Protein AF-X6N853-F1 (afdb_monomer)

Structure (mmCIF, N/CA/C/O backbone):
data_AF-X6N853-F1
#
_entry.id   AF-X6N853-F1
#
loop_
_atom_site.group_PDB
_atom_site.id
_atom_site.type_symbol
_atom_site.label_atom_id
_atom_site.label_alt_id
_atom_site.label_comp_id
_atom_site.label_asym_id
_atom_site.label_entity_id
_atom_site.label_seq_id
_atom_site.pdbx_PDB_ins_code
_atom_site.Cartn_x
_atom_site.Cartn_y
_atom_site.Cartn_z
_atom_site.occupancy
_atom_site.B_iso_or_equiv
_atom_site.auth_seq_id
_atom_site.auth_comp_id
_atom_site.auth_asym_id
_atom_site.auth_atom_id
_atom_site.pdbx_PDB_model_num
ATOM 1 N N . MET A 1 1 ? 20.829 23.794 -9.144 1.00 31.58 1 MET A N 1
ATOM 2 C CA . MET A 1 1 ? 20.937 22.420 -8.616 1.00 31.58 1 MET A CA 1
ATOM 3 C C . MET A 1 1 ? 20.144 22.370 -7.324 1.00 31.58 1 MET A C 1
ATOM 5 O O . MET A 1 1 ? 20.659 22.769 -6.291 1.00 31.58 1 MET A O 1
ATOM 9 N N . MET A 1 2 ? 18.868 22.001 -7.410 1.00 30.09 2 MET A N 1
ATOM 10 C CA . MET A 1 2 ? 18.053 21.655 -6.246 1.00 30.09 2 MET A CA 1
ATOM 11 C C . MET A 1 2 ? 18.147 20.139 -6.120 1.00 30.09 2 MET A C 1
ATOM 13 O O . MET A 1 2 ? 17.760 19.427 -7.039 1.00 30.09 2 MET A O 1
ATOM 17 N N . GLN A 1 3 ? 18.778 19.664 -5.051 1.00 29.89 3 GLN A N 1
ATOM 18 C CA . GLN A 1 3 ? 18.744 18.254 -4.688 1.00 29.89 3 GLN A CA 1
ATOM 19 C C . GLN A 1 3 ? 17.344 17.962 -4.148 1.00 29.89 3 GLN A C 1
ATOM 21 O O . GLN A 1 3 ? 16.898 18.638 -3.221 1.00 29.89 3 GLN A O 1
ATOM 26 N N . ALA A 1 4 ? 16.671 16.957 -4.701 1.00 36.53 4 ALA A N 1
ATOM 27 C CA . ALA A 1 4 ? 15.549 16.308 -4.038 1.00 36.53 4 ALA A CA 1
ATOM 28 C C . ALA A 1 4 ? 16.117 15.431 -2.912 1.00 36.53 4 ALA A C 1
ATOM 30 O O . ALA A 1 4 ? 16.164 14.209 -2.999 1.00 36.53 4 ALA A O 1
ATOM 31 N N . SER A 1 5 ? 16.645 16.053 -1.856 1.00 35.72 5 SER A N 1
ATOM 32 C CA . SER A 1 5 ? 16.991 15.332 -0.635 1.00 35.72 5 SER A CA 1
ATOM 33 C C . SER A 1 5 ? 15.718 15.190 0.195 1.00 35.72 5 SER A C 1
ATOM 35 O O . SER A 1 5 ? 15.507 15.903 1.172 1.00 35.72 5 SER A O 1
ATOM 37 N N . GLY A 1 6 ? 14.856 14.274 -0.243 1.00 39.06 6 GLY A N 1
ATOM 38 C CA . GLY A 1 6 ? 13.825 13.648 0.582 1.00 39.06 6 GLY A CA 1
ATOM 39 C C . GLY A 1 6 ? 14.402 12.605 1.545 1.00 39.06 6 GLY A C 1
ATOM 40 O O . GLY A 1 6 ? 13.645 11.904 2.206 1.00 39.06 6 GLY A O 1
ATOM 41 N N . VAL A 1 7 ? 15.735 12.506 1.663 1.00 41.94 7 VAL A N 1
ATOM 42 C CA . VAL A 1 7 ? 16.341 11.966 2.880 1.00 41.94 7 VAL A CA 1
ATOM 43 C C . VAL A 1 7 ? 15.931 12.938 3.968 1.00 41.94 7 VAL A C 1
ATOM 45 O O . VAL A 1 7 ? 16.480 1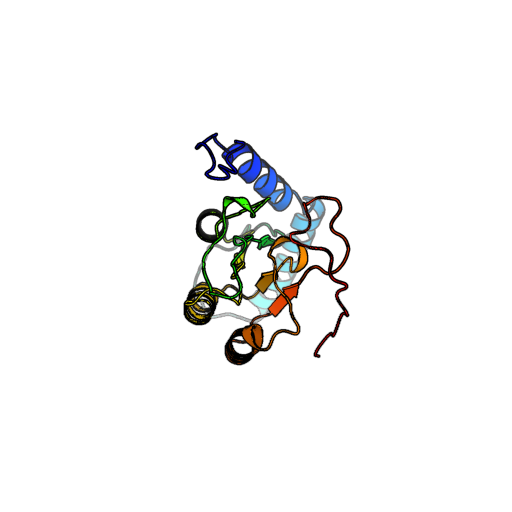4.037 4.052 1.00 41.94 7 VAL A O 1
ATOM 48 N N . ALA A 1 8 ? 14.893 12.569 4.714 1.00 45.38 8 ALA A N 1
ATOM 49 C CA . ALA A 1 8 ? 14.525 13.241 5.935 1.00 45.38 8 ALA A CA 1
ATOM 50 C C . ALA A 1 8 ? 15.822 13.457 6.718 1.00 45.38 8 ALA A C 1
ATOM 52 O O . ALA A 1 8 ? 16.430 12.518 7.226 1.00 45.38 8 ALA A O 1
ATOM 53 N N . ASP A 1 9 ? 16.264 14.710 6.775 1.00 44.00 9 ASP A N 1
ATOM 54 C CA . ASP A 1 9 ? 16.934 15.200 7.962 1.00 44.00 9 ASP A CA 1
ATOM 55 C C . ASP A 1 9 ? 16.105 14.636 9.125 1.00 44.00 9 ASP A C 1
ATOM 57 O O . ASP A 1 9 ? 14.875 14.757 9.077 1.00 44.00 9 ASP A O 1
ATOM 61 N N . GLU A 1 10 ? 16.733 13.950 10.082 1.00 49.00 10 GLU A N 1
ATOM 62 C CA . GLU A 1 10 ? 16.139 13.316 11.277 1.00 49.00 10 GLU A CA 1
ATOM 63 C C . GLU A 1 10 ? 15.487 14.372 12.210 1.00 49.00 10 GLU A C 1
ATOM 65 O O . GLU A 1 10 ? 15.565 14.336 13.435 1.00 49.00 10 GLU A O 1
ATOM 70 N N . LYS A 1 11 ? 14.852 15.390 11.630 1.00 55.75 11 LYS A N 1
ATOM 71 C CA . LYS A 1 11 ? 13.942 16.331 12.245 1.00 55.75 11 LYS A CA 1
ATOM 72 C C . LYS A 1 11 ? 12.774 15.528 12.770 1.00 55.75 11 LYS A C 1
ATOM 74 O O . LYS A 1 11 ? 11.883 15.171 12.011 1.00 55.75 11 LYS A O 1
ATOM 79 N N . ASP A 1 12 ? 12.831 15.300 14.075 1.00 73.25 12 ASP A N 1
ATOM 80 C CA . ASP A 1 12 ? 11.834 14.686 14.942 1.00 73.25 12 ASP A CA 1
ATOM 81 C C . ASP A 1 12 ? 10.382 14.864 14.450 1.00 73.25 12 ASP A C 1
ATOM 83 O O . ASP A 1 12 ? 9.624 15.762 14.837 1.00 73.25 12 ASP A O 1
ATOM 87 N N . ASP A 1 13 ? 9.976 13.971 13.561 1.00 81.62 13 ASP A N 1
ATOM 88 C CA . ASP A 1 13 ? 8.649 13.838 12.975 1.00 81.62 13 ASP A CA 1
ATOM 89 C C . ASP A 1 13 ? 7.690 13.125 13.936 1.00 81.62 13 ASP A C 1
ATOM 91 O O . ASP A 1 13 ? 6.485 12.996 13.685 1.00 81.62 13 ASP A O 1
ATOM 95 N N . ARG A 1 14 ? 8.194 12.762 15.118 1.00 88.31 14 ARG A N 1
ATOM 96 C CA . ARG A 1 14 ? 7.439 12.125 16.184 1.00 88.31 14 ARG A CA 1
ATOM 97 C C . ARG A 1 14 ? 6.219 12.917 16.605 1.00 88.31 14 ARG A C 1
ATOM 99 O O . ARG A 1 14 ? 5.187 12.331 16.927 1.00 88.31 14 ARG A O 1
ATOM 106 N N . HIS A 1 15 ? 6.303 14.243 16.587 1.00 91.12 15 HIS A N 1
ATOM 107 C CA . HIS A 1 15 ? 5.166 15.087 16.930 1.00 91.12 15 HIS A CA 1
ATOM 108 C C . HIS A 1 15 ? 3.990 14.911 15.946 1.00 91.12 15 HIS A C 1
ATOM 110 O O . HIS A 1 15 ? 2.835 14.948 16.377 1.00 91.12 15 HIS A O 1
ATOM 116 N N . TYR A 1 16 ? 4.248 14.649 14.656 1.00 90.81 16 TYR A N 1
ATOM 117 C CA . TYR A 1 16 ? 3.202 14.332 13.677 1.00 90.81 16 TYR A CA 1
ATOM 118 C C . TYR A 1 16 ? 2.602 12.950 13.928 1.00 90.81 16 TYR A C 1
ATOM 120 O O . TYR A 1 16 ? 1.375 12.822 13.951 1.00 90.81 16 TYR A O 1
ATOM 128 N N . VAL A 1 17 ? 3.444 11.945 14.188 1.00 92.50 17 VAL A N 1
ATOM 129 C CA . VAL A 1 17 ? 2.999 10.576 14.498 1.00 92.50 17 VAL A CA 1
ATOM 130 C C . VAL A 1 17 ? 2.141 10.562 15.763 1.00 92.50 17 VAL A C 1
ATOM 132 O O . VAL A 1 17 ? 1.010 10.082 15.730 1.00 92.50 17 VAL A O 1
ATOM 135 N N . ASN A 1 18 ? 2.605 11.180 16.853 1.00 94.00 18 ASN A N 1
ATOM 136 C CA . ASN A 1 18 ? 1.861 11.265 18.112 1.00 94.00 18 ASN A CA 1
ATOM 137 C C . ASN A 1 18 ? 0.523 12.000 17.934 1.00 94.00 18 ASN A C 1
ATOM 139 O O . ASN A 1 18 ? -0.499 11.582 18.480 1.00 94.00 18 ASN A O 1
ATOM 143 N N . ARG A 1 19 ? 0.497 13.082 17.143 1.00 94.31 19 ARG A N 1
ATOM 144 C CA . ARG A 1 19 ? -0.748 13.797 16.828 1.00 94.31 19 ARG A CA 1
ATOM 145 C C . ARG A 1 19 ? -1.713 12.923 16.027 1.00 94.31 19 ARG A C 1
ATOM 147 O O . ARG A 1 19 ? -2.920 13.002 16.254 1.00 94.31 19 ARG A O 1
ATOM 154 N N . LEU A 1 20 ? -1.213 12.118 15.089 1.00 93.38 20 LEU A N 1
ATOM 155 C CA . LEU A 1 20 ? -2.030 11.187 14.314 1.00 93.38 20 LEU A CA 1
ATOM 156 C C . LEU A 1 20 ? -2.599 10.087 15.214 1.00 93.38 20 LEU A C 1
ATOM 158 O O . LEU A 1 20 ? -3.812 9.908 15.237 1.00 93.38 20 LEU A O 1
ATOM 162 N N . VAL A 1 21 ? -1.757 9.426 16.009 1.00 94.19 21 VAL A N 1
ATOM 163 C CA . VAL A 1 21 ? -2.162 8.404 16.989 1.00 94.19 21 VAL A CA 1
ATOM 164 C C . VAL A 1 21 ? -3.240 8.948 17.925 1.00 94.19 21 VAL A C 1
ATOM 166 O O . VAL A 1 21 ? -4.328 8.383 17.997 1.00 94.19 21 VAL A O 1
ATOM 169 N N . SER A 1 2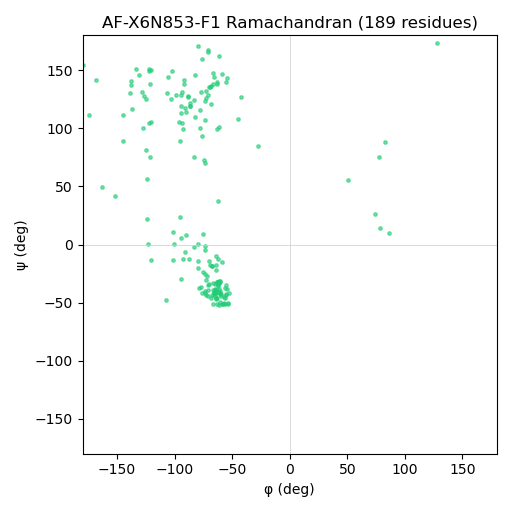2 ? -3.007 10.119 18.525 1.00 93.75 22 SER A N 1
ATOM 170 C CA . SER A 1 22 ? -3.969 10.765 19.424 1.00 93.75 22 SER A CA 1
ATOM 171 C C . SER A 1 22 ? -5.333 10.999 18.762 1.00 93.75 22 SER A C 1
ATOM 173 O O . SER A 1 22 ? -6.370 10.821 19.401 1.00 93.75 22 SER A O 1
ATOM 175 N N . ARG A 1 23 ? -5.374 11.345 17.467 1.00 93.62 23 ARG A N 1
ATOM 176 C CA . ARG A 1 23 ? -6.644 11.499 16.736 1.00 93.62 23 ARG A CA 1
ATOM 177 C C . ARG A 1 23 ? -7.406 10.187 16.606 1.00 93.62 23 ARG A C 1
ATOM 179 O O . ARG A 1 23 ? -8.626 10.215 16.703 1.00 93.62 23 ARG A O 1
ATOM 186 N N . PHE A 1 24 ? -6.714 9.074 16.382 1.00 93.19 24 PHE A N 1
ATOM 187 C CA . PHE A 1 24 ? -7.338 7.755 16.272 1.00 93.19 24 PHE A CA 1
ATOM 188 C C . PHE A 1 24 ? -7.786 7.224 17.635 1.00 93.19 24 PHE A C 1
ATOM 190 O O . PHE A 1 24 ? -8.907 6.727 17.757 1.00 93.19 24 PHE A O 1
ATOM 197 N N . GLU A 1 25 ? -6.969 7.408 18.672 1.00 91.38 25 GLU A N 1
ATOM 198 C CA . GLU A 1 25 ? -7.305 7.006 20.042 1.00 91.38 25 GLU A CA 1
ATOM 199 C C . GLU A 1 25 ? -8.537 7.741 20.581 1.00 91.38 25 GLU A C 1
ATOM 201 O O . GLU A 1 25 ? -9.369 7.160 21.279 1.00 91.38 25 GLU A O 1
ATOM 206 N N . ASN A 1 26 ? -8.691 9.009 20.195 1.00 91.31 26 ASN A N 1
ATOM 207 C CA . ASN A 1 26 ? -9.796 9.869 20.616 1.00 91.31 26 ASN A CA 1
ATOM 208 C C . ASN A 1 26 ? -10.897 10.011 19.553 1.00 91.31 26 ASN A C 1
ATOM 210 O O . ASN A 1 26 ? -11.786 10.850 19.699 1.00 91.31 26 ASN A O 1
ATOM 214 N N . PHE A 1 27 ? -10.862 9.207 18.483 1.00 91.94 27 PHE A N 1
ATOM 215 C CA . PHE A 1 27 ? -11.831 9.312 17.387 1.00 91.94 27 PHE A CA 1
ATOM 216 C C . PHE A 1 27 ? -13.248 8.928 17.827 1.00 91.94 27 PHE A C 1
ATOM 218 O O . PHE A 1 27 ? -14.230 9.536 17.403 1.00 91.94 27 PHE A O 1
ATOM 225 N N . ILE A 1 28 ? -13.365 7.893 18.665 1.00 88.94 28 ILE A N 1
ATOM 226 C CA . ILE A 1 28 ? -14.650 7.362 19.126 1.00 88.94 28 ILE A CA 1
ATOM 227 C C . ILE A 1 28 ? -15.010 8.020 20.469 1.00 88.94 28 ILE A C 1
ATOM 229 O O . ILE A 1 28 ? -14.275 7.818 21.439 1.00 88.94 28 ILE A O 1
ATOM 233 N N . PRO A 1 29 ? -16.145 8.744 20.568 1.00 90.00 29 PRO A N 1
ATOM 234 C CA . PRO A 1 29 ? -16.538 9.436 21.795 1.00 90.00 29 PRO A CA 1
ATOM 235 C C . PRO A 1 29 ? -16.695 8.495 23.004 1.00 90.00 29 PRO A C 1
ATOM 237 O O . PRO A 1 29 ? -17.194 7.377 22.829 1.00 90.00 29 PRO A O 1
ATOM 240 N N . PRO A 1 30 ? -16.390 8.946 24.240 1.00 88.81 30 PRO A N 1
ATOM 241 C CA . PRO A 1 30 ? -16.511 8.124 25.451 1.00 88.81 30 PRO A CA 1
ATOM 242 C C . PRO A 1 30 ? -17.899 7.502 25.645 1.00 88.81 30 PRO A C 1
ATOM 244 O O . PRO A 1 30 ? -18.016 6.325 25.969 1.00 88.81 30 PRO A O 1
ATOM 247 N N . SER A 1 31 ? -18.966 8.239 25.326 1.00 90.38 31 SER A N 1
ATOM 248 C CA . SER A 1 31 ? -20.344 7.738 25.422 1.00 90.38 31 SER A CA 1
ATOM 249 C C . SER A 1 31 ? -20.615 6.519 24.530 1.00 90.38 31 SER A C 1
ATOM 251 O O . SER A 1 31 ? -21.422 5.653 24.876 1.00 90.38 31 SER A O 1
ATOM 253 N N . VAL A 1 32 ? -19.933 6.420 23.382 1.00 89.38 32 VAL A N 1
ATOM 254 C CA . VAL A 1 32 ? -20.015 5.257 22.489 1.00 89.38 32 VAL A CA 1
ATOM 255 C C . VAL A 1 32 ? -19.211 4.092 23.066 1.00 89.38 32 VAL A C 1
ATOM 257 O O . 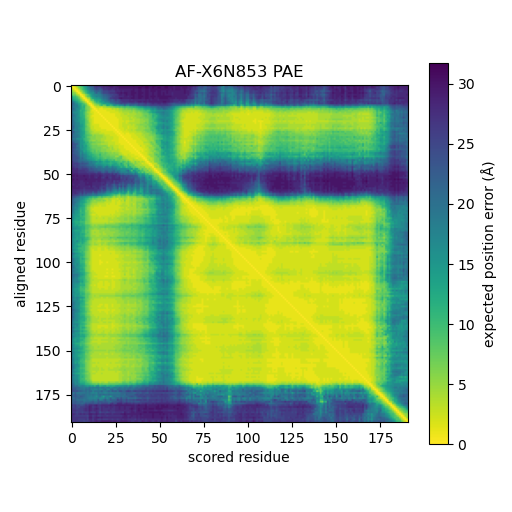VAL A 1 32 ? -19.716 2.971 23.061 1.00 89.38 32 VAL A O 1
ATOM 260 N N . GLN A 1 33 ? -18.019 4.355 23.613 1.00 88.94 33 GLN A N 1
ATOM 261 C CA . GLN A 1 33 ? -17.185 3.353 24.293 1.00 88.94 33 GLN A CA 1
ATOM 262 C C . GLN A 1 33 ? -17.957 2.685 25.442 1.00 88.94 33 GLN A C 1
ATOM 264 O O . GLN A 1 33 ? -18.074 1.462 25.482 1.00 88.94 33 GLN A O 1
ATOM 269 N N . GLU A 1 34 ? -18.559 3.492 26.322 1.00 89.06 34 GLU A N 1
ATOM 270 C CA . GLU A 1 34 ? -19.351 3.039 27.474 1.00 89.06 34 GLU A CA 1
ATOM 271 C C . GLU A 1 34 ? -20.581 2.232 27.052 1.00 89.06 34 GLU A C 1
ATOM 273 O O . GLU A 1 34 ? -20.914 1.214 27.656 1.00 89.06 34 GLU A O 1
ATOM 278 N N . ARG A 1 35 ? -21.277 2.667 25.993 1.00 88.06 35 ARG A N 1
ATOM 279 C CA . ARG A 1 35 ? -22.436 1.937 25.466 1.00 88.06 35 ARG A CA 1
ATOM 280 C C . ARG A 1 35 ? -22.041 0.563 24.927 1.00 88.06 35 ARG A C 1
ATOM 282 O O . ARG A 1 35 ? -22.776 -0.396 25.141 1.00 88.06 35 ARG A O 1
ATOM 289 N N . GLU A 1 36 ? -20.920 0.463 24.220 1.00 86.56 36 GLU A N 1
ATOM 290 C CA . GLU A 1 36 ? -20.428 -0.819 23.707 1.00 86.56 36 GLU A CA 1
ATOM 291 C C . GLU A 1 36 ? -19.858 -1.712 24.820 1.00 86.56 36 GLU A C 1
ATOM 293 O O . GLU A 1 36 ? -19.988 -2.933 24.731 1.00 86.56 36 GLU A O 1
ATOM 298 N N . ALA A 1 37 ? -19.294 -1.131 25.884 1.00 85.31 37 ALA A N 1
ATOM 299 C CA . ALA A 1 37 ? -18.895 -1.865 27.085 1.00 85.31 37 ALA A CA 1
ATOM 300 C C . ALA A 1 37 ? -20.113 -2.493 27.787 1.00 85.31 37 ALA A C 1
ATOM 302 O O . ALA A 1 37 ? -20.141 -3.712 27.943 1.00 85.31 37 ALA A O 1
ATOM 303 N N . ARG A 1 38 ? -21.170 -1.709 28.062 1.00 85.62 38 ARG A N 1
ATOM 304 C CA . ARG A 1 38 ? -22.421 -2.211 28.671 1.00 85.62 38 ARG A CA 1
ATOM 305 C C . ARG A 1 38 ? -23.059 -3.348 27.871 1.00 85.62 38 ARG A C 1
ATOM 307 O O . ARG A 1 38 ? -23.377 -4.390 28.424 1.00 85.62 38 ARG A O 1
ATOM 314 N N . LYS A 1 39 ? -23.159 -3.210 26.541 1.00 84.25 39 LYS A N 1
ATOM 315 C CA . LYS A 1 39 ? -23.684 -4.283 25.671 1.00 84.25 39 LYS A CA 1
ATOM 316 C C . LYS A 1 39 ? -22.855 -5.569 25.728 1.00 84.25 39 LYS A C 1
ATOM 318 O O . LYS A 1 39 ? -23.385 -6.651 25.477 1.00 84.25 39 LYS A O 1
ATOM 323 N N . LYS A 1 40 ? -21.536 -5.459 25.925 1.00 81.31 40 LYS A N 1
ATOM 324 C CA . LYS A 1 40 ? -20.661 -6.629 26.070 1.00 81.31 40 LYS A CA 1
ATOM 325 C C . LYS A 1 40 ? -20.862 -7.290 27.427 1.00 81.31 40 LYS A C 1
ATOM 327 O O . LYS A 1 40 ? -20.891 -8.513 27.446 1.00 81.31 40 LYS A O 1
ATOM 332 N N . GLU A 1 41 ? -21.029 -6.502 28.488 1.00 80.12 41 GLU A N 1
ATOM 333 C CA . GLU A 1 41 ? -21.330 -6.974 29.846 1.00 80.12 41 GLU A CA 1
ATOM 334 C C . GLU A 1 41 ? -22.670 -7.723 29.884 1.00 80.12 41 GLU A C 1
ATOM 336 O O . GLU A 1 41 ? -22.691 -8.901 30.233 1.00 80.12 41 GLU A O 1
ATOM 341 N N . GLU A 1 42 ? -23.742 -7.120 29.362 1.00 80.25 42 GLU A N 1
ATOM 342 C CA . GLU A 1 42 ? -25.073 -7.745 29.247 1.00 80.25 42 GLU A CA 1
ATOM 343 C C . GLU A 1 42 ? -25.016 -9.080 28.473 1.00 80.25 42 GLU A C 1
ATOM 345 O O . GLU A 1 42 ? -25.583 -10.091 28.881 1.00 80.25 42 GLU A O 1
ATOM 350 N N . LYS A 1 43 ? -24.257 -9.128 27.367 1.00 74.00 43 LYS A N 1
ATOM 351 C CA . LYS A 1 43 ? -24.058 -10.360 26.581 1.00 74.00 43 LYS A CA 1
ATOM 352 C C . LYS A 1 43 ? -23.138 -11.381 27.243 1.00 74.00 43 LYS A C 1
ATOM 354 O O . LYS A 1 43 ? -23.192 -12.552 26.860 1.00 74.00 43 LYS A O 1
ATOM 359 N N . SER A 1 44 ? -22.228 -10.962 28.121 1.00 66.31 44 SER A N 1
ATOM 360 C CA . SER A 1 44 ? -21.402 -11.891 28.893 1.00 66.31 44 SER A CA 1
ATOM 361 C C . SER A 1 44 ? -22.189 -12.494 30.043 1.00 66.31 44 SER A C 1
ATOM 363 O O . SER A 1 44 ? -22.048 -13.689 30.252 1.00 66.31 44 SER A O 1
ATOM 365 N N . GLU A 1 45 ? -23.080 -11.735 30.682 1.00 65.00 45 GLU A N 1
ATOM 366 C CA . GLU A 1 45 ? -23.975 -12.228 31.736 1.00 65.00 45 GLU A CA 1
ATOM 367 C C . GLU A 1 45 ? -24.969 -13.267 31.176 1.00 65.00 45 GLU A C 1
ATOM 369 O O . GLU A 1 45 ? -25.066 -14.374 31.703 1.00 65.00 45 GLU A O 1
ATOM 374 N N . GLU A 1 46 ? -25.578 -13.014 30.006 1.00 62.59 46 GLU A N 1
ATOM 375 C CA . GLU A 1 46 ? -26.417 -14.009 29.300 1.00 62.59 46 GLU A CA 1
ATOM 376 C C . GLU A 1 46 ? -25.646 -15.265 28.833 1.00 62.59 46 GLU A C 1
ATOM 378 O O . GLU A 1 46 ? -26.242 -16.310 28.542 1.00 62.59 46 GLU A O 1
ATOM 383 N N . LYS A 1 47 ? -24.317 -15.169 28.689 1.00 57.47 47 LYS A N 1
ATOM 384 C CA . LYS A 1 47 ? -23.445 -16.288 28.297 1.00 57.47 47 LYS A CA 1
ATOM 385 C C . LYS A 1 47 ? -22.842 -17.018 29.495 1.00 57.47 47 LYS A C 1
ATOM 387 O O . LYS A 1 47 ? -22.607 -18.217 29.368 1.00 57.47 47 LYS A O 1
ATOM 392 N N . GLU A 1 48 ? -22.621 -16.347 30.624 1.00 53.59 48 GLU A N 1
ATOM 393 C CA . GLU A 1 48 ? -22.203 -16.953 31.895 1.00 53.59 48 GLU A CA 1
ATOM 394 C C . GLU A 1 48 ? -23.315 -17.839 32.466 1.00 53.59 48 GLU A C 1
ATOM 396 O O . GLU A 1 48 ? -23.018 -18.934 32.933 1.00 53.59 48 GLU A O 1
ATOM 401 N N . GLU A 1 49 ? -24.594 -17.495 32.266 1.00 52.97 49 GLU A N 1
ATOM 402 C CA . GLU A 1 49 ? -25.713 -18.419 32.533 1.00 52.97 49 GLU A CA 1
ATOM 403 C C . GLU A 1 49 ? -25.709 -19.678 31.631 1.00 52.97 49 GLU A C 1
ATOM 405 O O . GLU A 1 49 ? -26.460 -20.622 31.875 1.00 52.97 49 GLU A O 1
ATOM 410 N N . LYS A 1 50 ? -24.866 -19.731 30.585 1.00 52.50 50 LYS A N 1
ATOM 411 C CA . LYS A 1 50 ? -24.809 -20.829 29.597 1.00 52.50 50 LYS A CA 1
ATOM 412 C C . LYS A 1 50 ? -23.447 -21.514 29.441 1.00 52.50 50 LYS A C 1
ATOM 414 O O . LYS A 1 50 ? -23.352 -22.442 28.636 1.00 52.50 50 LYS A O 1
ATOM 419 N N . LYS A 1 51 ? -22.401 -21.119 30.170 1.00 44.72 51 LYS A N 1
ATOM 420 C CA . LYS A 1 51 ? -21.081 -21.770 30.104 1.00 44.72 51 LYS A CA 1
ATOM 421 C C . LYS A 1 51 ? -20.394 -21.791 31.464 1.00 44.72 51 LYS A C 1
ATOM 423 O O . LYS A 1 51 ? -19.571 -20.940 31.781 1.00 44.72 51 LYS A O 1
ATOM 428 N N . GLU A 1 52 ? -20.672 -22.847 32.217 1.00 49.66 52 GLU A N 1
ATOM 429 C CA . GLU A 1 52 ? -19.698 -23.400 33.148 1.00 49.66 52 GLU A CA 1
ATOM 430 C C . GLU A 1 52 ? -18.683 -24.210 32.316 1.00 49.66 52 GLU A C 1
ATOM 432 O O . GLU A 1 52 ? -19.080 -25.017 31.478 1.00 49.66 52 GLU A O 1
ATOM 437 N N . GLN A 1 53 ? -17.388 -23.975 32.552 1.00 45.00 53 GLN A N 1
ATOM 438 C CA . GLN A 1 53 ? -16.215 -24.628 31.939 1.00 45.00 53 GLN A CA 1
ATOM 439 C C . GLN A 1 53 ? -15.755 -24.102 30.566 1.00 45.00 53 GLN A C 1
ATOM 441 O O . GLN A 1 53 ? -16.116 -24.610 29.512 1.00 45.00 53 GLN A O 1
ATOM 446 N N . GLU A 1 54 ? -14.884 -23.090 30.597 1.00 42.56 54 GLU A N 1
ATOM 447 C CA . GLU A 1 54 ? -13.485 -23.207 30.139 1.00 42.56 54 GLU A CA 1
ATOM 448 C C . GLU A 1 54 ? -12.756 -21.895 30.464 1.00 42.56 54 GLU A C 1
ATOM 450 O O . GLU A 1 54 ? -13.066 -20.828 29.932 1.00 42.56 54 GLU A O 1
ATOM 455 N N . SER A 1 55 ? -11.820 -21.970 31.410 1.00 44.56 55 SER A N 1
ATOM 456 C CA . SER A 1 55 ? -10.965 -20.856 31.800 1.00 44.56 55 SER A CA 1
ATOM 457 C C . SER A 1 55 ? -9.782 -20.755 30.848 1.00 44.56 55 SER A C 1
ATOM 459 O O . SER A 1 55 ? -9.009 -21.702 30.773 1.00 44.56 55 SER A O 1
ATOM 461 N N . GLU A 1 56 ? -9.583 -19.594 30.226 1.00 40.62 56 GLU A N 1
ATOM 462 C CA . GLU A 1 56 ? -8.249 -19.021 30.027 1.00 40.62 56 GLU A CA 1
ATOM 463 C C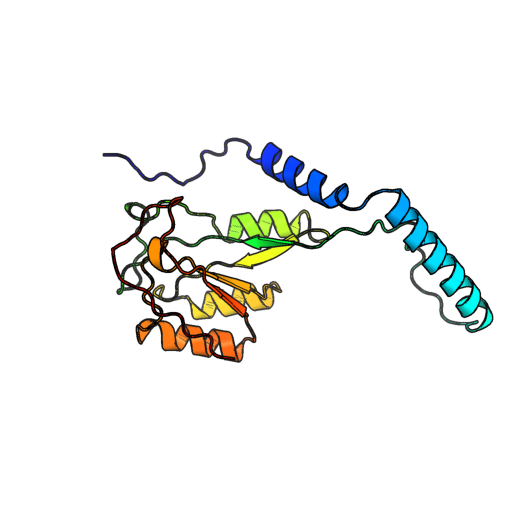 . GLU A 1 56 ? -8.325 -17.561 29.555 1.00 40.62 56 GLU A C 1
ATOM 465 O O . GLU A 1 56 ? -9.145 -17.167 28.727 1.00 40.62 56 GLU A O 1
ATOM 470 N N . THR A 1 57 ? -7.390 -16.762 30.074 1.00 35.28 57 THR A N 1
ATOM 471 C CA . THR A 1 57 ? -7.108 -15.340 29.789 1.00 35.28 57 THR A CA 1
ATOM 472 C C . THR A 1 57 ? -8.020 -14.278 30.418 1.00 35.28 57 THR A C 1
ATOM 474 O O . THR A 1 57 ? -8.795 -13.559 29.784 1.00 35.28 57 THR A O 1
ATOM 477 N N . MET A 1 58 ? -7.802 -14.086 31.717 1.00 40.88 58 MET A N 1
ATOM 478 C CA . MET A 1 58 ? -8.311 -12.980 32.523 1.00 40.88 58 MET A CA 1
ATOM 479 C C . MET A 1 58 ? -7.544 -11.665 32.235 1.00 40.88 58 MET A C 1
ATOM 481 O O . MET A 1 58 ? -6.734 -11.211 33.040 1.00 40.88 58 MET A O 1
ATOM 485 N N . THR A 1 59 ? -7.759 -11.031 31.071 1.00 43.22 59 THR A N 1
ATOM 486 C CA . THR A 1 59 ? -7.247 -9.660 30.788 1.00 43.22 59 THR A CA 1
ATOM 487 C C . THR A 1 59 ? -8.105 -8.866 29.784 1.00 43.22 59 THR A C 1
ATOM 489 O O . THR A 1 59 ? -7.586 -8.201 28.895 1.00 43.22 59 THR A O 1
ATOM 492 N N . SER A 1 60 ? -9.440 -8.931 29.870 1.00 49.38 60 SER A N 1
ATOM 493 C CA . SER A 1 60 ? -10.335 -8.287 28.877 1.00 49.38 60 SER A CA 1
ATOM 494 C C . SER A 1 60 ? -11.358 -7.294 29.438 1.00 49.38 60 SER A C 1
ATOM 496 O O . SER A 1 60 ? -12.348 -7.005 28.773 1.00 49.38 60 SER A O 1
ATOM 498 N N . LYS A 1 61 ? -11.145 -6.718 30.627 1.00 49.09 61 LYS A N 1
ATOM 499 C CA . LYS A 1 61 ? -12.168 -5.852 31.249 1.00 49.09 61 LYS A CA 1
ATOM 500 C C . LYS A 1 61 ? -12.106 -4.353 30.919 1.00 49.09 61 LYS A C 1
ATOM 502 O O . LYS A 1 61 ? -12.873 -3.609 31.502 1.00 49.09 61 LYS A O 1
ATOM 507 N N . ASN A 1 62 ? -11.276 -3.883 29.977 1.00 57.78 62 ASN A N 1
ATOM 508 C CA . ASN A 1 62 ? -11.409 -2.494 29.491 1.00 57.78 62 ASN A CA 1
ATOM 509 C C . ASN A 1 62 ? -10.701 -2.204 28.153 1.00 57.78 62 ASN A C 1
ATOM 511 O O . ASN A 1 62 ? -9.921 -1.262 28.027 1.00 57.78 62 ASN A O 1
ATOM 515 N N . LYS A 1 63 ? -10.919 -3.034 27.124 1.00 72.12 63 LYS A N 1
ATOM 516 C CA . LYS A 1 63 ? -10.321 -2.766 25.806 1.00 72.12 63 LYS A CA 1
ATOM 517 C C . LYS A 1 63 ? -11.116 -1.678 25.080 1.00 72.12 63 LYS A C 1
ATOM 519 O O . LYS A 1 63 ? -12.164 -1.969 24.500 1.00 72.12 63 LYS A O 1
ATOM 524 N N . GLN A 1 64 ? -10.602 -0.450 25.120 1.00 77.62 64 GLN A N 1
ATOM 525 C CA . GLN A 1 64 ? -11.098 0.668 24.320 1.00 77.62 64 GLN A CA 1
ATOM 526 C C . GLN A 1 64 ? -11.082 0.287 22.832 1.00 77.62 64 GLN A C 1
ATOM 528 O O . GLN A 1 64 ? -10.175 -0.408 22.359 1.00 77.62 64 GLN A O 1
ATOM 533 N N . ILE A 1 65 ? -12.124 0.684 22.103 1.00 85.56 65 ILE A N 1
ATOM 534 C CA . ILE A 1 65 ? -12.214 0.454 20.661 1.00 85.56 65 ILE A CA 1
ATOM 535 C C . ILE A 1 65 ? -11.629 1.649 19.912 1.00 85.56 65 ILE A C 1
ATOM 537 O O . ILE A 1 65 ? -11.895 2.799 20.257 1.00 85.56 65 ILE A O 1
ATOM 541 N N . TYR A 1 66 ? -10.863 1.363 18.863 1.00 86.94 66 TYR A N 1
ATOM 542 C CA . TYR A 1 66 ? -10.261 2.360 17.984 1.00 86.94 66 TYR A CA 1
ATOM 543 C C . TYR A 1 66 ? -10.550 1.983 16.529 1.00 86.94 66 TYR A C 1
ATOM 545 O O . TYR A 1 66 ? -10.603 0.786 16.217 1.00 86.94 66 TYR A O 1
ATOM 553 N N . PRO A 1 67 ? -10.744 2.958 15.625 1.00 90.00 67 PRO A N 1
ATOM 554 C CA . PRO A 1 67 ? -10.737 2.663 14.203 1.00 90.00 67 PRO A CA 1
ATOM 555 C C . PRO A 1 67 ? -9.337 2.205 13.788 1.00 90.00 67 PRO A C 1
ATOM 557 O O . PRO A 1 67 ? -8.335 2.718 14.285 1.00 90.00 67 PRO A O 1
ATOM 560 N N . LYS A 1 68 ? -9.274 1.254 12.854 1.00 91.19 68 LYS A N 1
ATOM 561 C CA . LYS A 1 68 ? -8.017 0.907 12.191 1.00 91.19 68 LYS A CA 1
ATOM 562 C C . LYS A 1 68 ? -7.837 1.724 10.918 1.00 91.19 68 LYS A C 1
ATOM 564 O O . LYS A 1 68 ? -8.800 1.924 10.179 1.00 91.19 68 LYS A O 1
ATOM 569 N N . ALA A 1 69 ? -6.607 2.139 10.645 1.00 93.88 69 ALA A N 1
ATOM 570 C CA . ALA A 1 69 ? -6.216 2.791 9.400 1.00 93.88 69 ALA A CA 1
ATOM 571 C C . ALA A 1 69 ? -5.094 2.028 8.700 1.00 93.88 69 ALA A C 1
ATOM 573 O O . ALA A 1 69 ? -4.261 1.395 9.342 1.00 93.88 69 ALA A O 1
ATOM 574 N N . VAL A 1 70 ? -5.064 2.126 7.373 1.00 95.81 70 VAL A N 1
ATOM 575 C CA . VAL A 1 70 ? -3.922 1.684 6.572 1.00 95.81 70 VAL A CA 1
ATOM 576 C C . VAL A 1 70 ? -2.992 2.880 6.405 1.00 95.81 70 VAL A C 1
ATOM 578 O O . VAL A 1 70 ? -3.400 3.897 5.843 1.00 95.81 70 VAL A O 1
ATOM 581 N N . LEU A 1 71 ? -1.770 2.778 6.923 1.00 95.94 71 LEU A N 1
ATOM 582 C CA . LEU A 1 71 ? -0.739 3.793 6.742 1.00 95.94 71 LEU A CA 1
ATOM 583 C C . LEU A 1 71 ? -0.006 3.502 5.431 1.00 95.94 71 LEU A C 1
ATOM 585 O O . LEU A 1 71 ? 0.492 2.393 5.246 1.00 95.94 71 LEU A O 1
ATOM 589 N N . LEU A 1 72 ? -0.008 4.470 4.515 1.00 97.06 72 LEU A N 1
ATOM 590 C CA . LEU A 1 72 ? 0.463 4.283 3.145 1.00 97.06 72 LEU A CA 1
ATOM 591 C C . LEU A 1 72 ? 1.890 4.800 2.980 1.00 97.06 72 LEU A C 1
ATOM 593 O O . LEU A 1 72 ? 2.175 5.948 3.316 1.00 97.06 72 LEU A O 1
ATOM 597 N N . ALA A 1 73 ? 2.751 3.960 2.421 1.00 97.06 73 ALA A N 1
ATOM 598 C CA . ALA A 1 73 ? 4.035 4.371 1.873 1.00 97.06 73 ALA A CA 1
ATOM 599 C C . ALA A 1 73 ? 3.860 4.975 0.469 1.00 97.06 73 ALA A C 1
ATOM 601 O O . ALA A 1 73 ? 2.782 4.888 -0.133 1.00 97.06 73 ALA A O 1
ATOM 602 N N . LEU A 1 74 ? 4.935 5.556 -0.061 1.00 96.62 74 LEU A N 1
ATOM 603 C CA . LEU A 1 74 ? 5.014 6.012 -1.446 1.00 96.62 74 LEU A CA 1
ATOM 604 C C . LEU A 1 74 ? 6.436 5.790 -1.971 1.00 96.62 74 LEU A C 1
ATOM 606 O O . LEU A 1 74 ? 7.376 6.421 -1.482 1.00 96.62 74 LEU A O 1
ATOM 610 N N . ASP A 1 75 ? 6.581 4.852 -2.909 1.00 96.00 75 ASP A N 1
ATOM 611 C CA . ASP A 1 75 ? 7.866 4.480 -3.513 1.00 96.00 75 ASP A CA 1
ATOM 612 C C . ASP A 1 75 ? 8.384 5.592 -4.436 1.00 96.00 75 ASP A C 1
ATOM 614 O O . ASP A 1 75 ? 7.651 6.512 -4.806 1.00 96.00 75 ASP A O 1
ATOM 618 N N . GLU A 1 76 ? 9.657 5.499 -4.796 1.00 95.44 76 GLU A N 1
ATOM 619 C CA . GLU A 1 76 ? 10.298 6.425 -5.729 1.00 95.44 76 GLU A CA 1
ATOM 620 C C . GLU A 1 76 ? 9.796 6.235 -7.171 1.00 95.44 76 GLU A C 1
ATOM 622 O O . GLU A 1 76 ? 9.155 5.235 -7.514 1.00 95.44 76 GLU A O 1
ATOM 627 N N . VAL A 1 77 ? 10.123 7.196 -8.034 1.00 95.44 77 VAL A N 1
ATOM 628 C CA . VAL A 1 77 ? 10.014 7.054 -9.492 1.00 95.44 77 VAL A CA 1
ATOM 629 C C . VAL A 1 77 ? 11.070 6.066 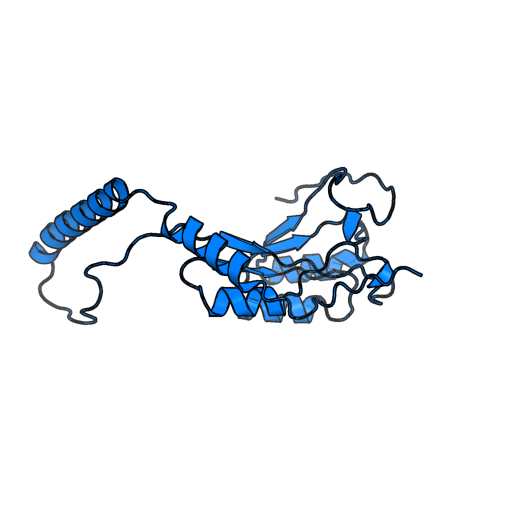-9.974 1.00 95.44 77 VAL A C 1
ATOM 631 O O . VAL A 1 77 ? 12.235 6.162 -9.585 1.00 95.44 77 VAL A O 1
ATOM 634 N N . TYR A 1 78 ? 10.689 5.143 -10.859 1.00 96.25 78 TYR A N 1
ATOM 635 C CA . TYR A 1 78 ? 11.638 4.274 -11.554 1.00 96.25 78 TYR A CA 1
ATOM 636 C C . TYR A 1 78 ? 11.514 4.453 -13.062 1.00 96.25 78 TYR A C 1
ATOM 638 O O . TYR A 1 78 ? 10.420 4.461 -13.628 1.00 96.25 78 TYR A O 1
ATOM 646 N N . SER A 1 79 ? 12.661 4.501 -13.733 1.00 94.31 79 SER A N 1
ATOM 647 C CA . SER A 1 79 ? 12.719 4.421 -15.189 1.00 94.31 79 SER A CA 1
ATOM 648 C C . SER A 1 79 ? 12.148 3.092 -15.697 1.00 94.31 79 SER A C 1
ATOM 650 O O . SER A 1 79 ? 12.106 2.080 -14.993 1.00 94.31 79 SER A O 1
ATOM 652 N N . VAL A 1 80 ? 11.808 3.044 -16.986 1.00 92.25 80 VAL A N 1
ATOM 653 C CA . VAL A 1 80 ? 11.371 1.809 -17.667 1.00 92.25 80 VAL A CA 1
ATOM 654 C C . VAL A 1 80 ? 12.409 0.675 -17.634 1.00 92.25 80 VAL A C 1
ATOM 656 O O . VAL A 1 80 ? 12.068 -0.473 -17.926 1.00 92.25 80 VAL A O 1
ATOM 659 N N . ASN A 1 81 ? 13.663 0.984 -17.293 1.00 92.88 81 ASN A N 1
ATOM 660 C CA . ASN A 1 81 ? 14.756 0.023 -17.140 1.00 92.88 81 ASN A CA 1
ATOM 661 C C . ASN A 1 81 ? 14.942 -0.445 -15.686 1.00 92.88 81 ASN A C 1
ATOM 663 O O . ASN A 1 81 ? 15.908 -1.142 -15.410 1.00 92.88 81 ASN A O 1
ATOM 667 N N . GLY A 1 82 ? 14.064 -0.042 -14.762 1.00 93.88 82 GLY A N 1
ATOM 668 C CA . GLY A 1 82 ? 14.124 -0.442 -13.354 1.00 93.88 82 GLY A CA 1
ATOM 669 C C . GLY A 1 82 ? 15.154 0.305 -12.512 1.00 93.88 82 GLY A C 1
ATOM 670 O O . GLY A 1 82 ? 15.429 -0.093 -11.385 1.00 93.88 82 GLY A O 1
ATOM 671 N N . VAL A 1 83 ? 15.695 1.415 -13.022 1.00 95.31 83 VAL A N 1
ATOM 672 C CA . VAL A 1 83 ? 16.597 2.298 -12.266 1.00 95.31 83 VAL A CA 1
ATOM 673 C C . VAL A 1 83 ? 15.776 3.342 -11.512 1.00 95.31 83 VAL A C 1
ATOM 675 O O . VAL A 1 83 ? 14.982 4.033 -12.151 1.00 95.31 83 VAL A O 1
ATOM 678 N N . SER A 1 84 ? 15.983 3.462 -10.195 1.00 94.44 84 SER A N 1
ATOM 679 C CA . SER A 1 84 ? 15.379 4.521 -9.370 1.00 94.44 84 SER A CA 1
ATOM 680 C C . SER A 1 84 ? 15.860 5.910 -9.812 1.00 94.44 84 SER A C 1
ATOM 682 O O . SER A 1 84 ? 17.042 6.112 -10.113 1.00 94.44 84 SER A O 1
ATOM 684 N N . GLU A 1 85 ? 14.943 6.878 -9.825 1.00 94.12 85 GLU A N 1
ATOM 685 C CA . GLU A 1 85 ? 15.176 8.279 -10.176 1.00 94.12 85 GLU A CA 1
ATOM 686 C C . GLU A 1 85 ? 14.780 9.221 -9.013 1.00 94.12 85 GLU A C 1
ATOM 688 O O . GLU A 1 85 ? 13.774 9.936 -9.093 1.00 94.12 85 GLU A O 1
ATOM 693 N N . PRO A 1 86 ? 15.581 9.316 -7.929 1.00 91.06 86 PRO A N 1
ATOM 694 C CA . PRO A 1 86 ? 15.231 10.133 -6.760 1.00 91.06 86 PRO A CA 1
ATOM 695 C C . PRO A 1 86 ? 15.087 11.624 -7.089 1.00 91.06 86 PRO A C 1
ATOM 697 O O . PRO A 1 86 ? 14.254 12.320 -6.522 1.00 91.06 86 PRO A O 1
ATOM 700 N N . ASN A 1 87 ? 15.856 12.120 -8.066 1.00 90.31 87 ASN A N 1
ATOM 701 C CA . ASN A 1 87 ? 15.770 13.513 -8.523 1.00 90.31 87 ASN A CA 1
ATOM 702 C C . ASN A 1 87 ? 14.454 13.842 -9.243 1.00 90.31 87 ASN A C 1
ATOM 704 O O . ASN A 1 87 ? 14.133 15.019 -9.387 1.00 90.31 87 ASN A O 1
ATOM 708 N N . HIS A 1 88 ? 13.725 12.829 -9.714 1.00 88.69 88 HIS A N 1
ATOM 709 C CA . HIS A 1 88 ? 12.398 12.972 -10.317 1.00 88.69 88 HIS A CA 1
ATOM 710 C C . HIS A 1 88 ? 11.277 12.606 -9.334 1.00 88.69 88 HIS A C 1
ATOM 712 O O . HIS A 1 88 ? 10.104 12.690 -9.681 1.00 88.69 88 HIS A O 1
ATOM 718 N N . THR A 1 89 ? 11.621 12.225 -8.102 1.00 89.75 89 THR A N 1
ATOM 719 C CA . THR A 1 89 ? 10.659 11.834 -7.073 1.00 89.75 89 THR A CA 1
ATOM 720 C C . THR A 1 89 ? 10.299 13.042 -6.209 1.00 89.75 89 THR A C 1
ATOM 722 O O . THR A 1 89 ? 11.078 13.457 -5.352 1.00 89.75 89 THR A O 1
ATOM 725 N N . SER A 1 90 ? 9.107 13.611 -6.407 1.00 86.50 90 SER A N 1
ATOM 726 C CA . SER A 1 90 ? 8.659 14.789 -5.641 1.00 86.50 90 SER A CA 1
ATOM 727 C C . SER A 1 90 ? 8.337 14.472 -4.178 1.00 86.50 90 SER A C 1
ATOM 729 O O . SER A 1 90 ? 8.572 15.299 -3.298 1.00 86.50 90 SER A O 1
ATOM 731 N N . VAL A 1 91 ? 7.802 13.279 -3.902 1.00 86.50 91 VAL A N 1
ATOM 732 C CA . VAL A 1 91 ? 7.512 12.794 -2.546 1.00 86.50 91 VAL A CA 1
ATOM 733 C C . VAL A 1 91 ? 7.899 11.330 -2.451 1.00 86.50 91 VAL A C 1
ATOM 735 O O . VAL A 1 91 ? 7.483 10.520 -3.271 1.00 86.50 91 VAL A O 1
ATOM 738 N N . HIS A 1 92 ? 8.649 10.999 -1.404 1.00 92.06 92 HIS A N 1
ATOM 739 C CA . HIS A 1 92 ? 8.995 9.632 -1.057 1.00 92.06 92 HIS A CA 1
ATOM 740 C C . HIS A 1 92 ? 8.657 9.386 0.413 1.00 92.06 92 HIS A C 1
ATOM 742 O O . HIS A 1 92 ? 8.989 10.184 1.289 1.00 92.06 92 HIS A O 1
ATOM 748 N N . THR A 1 93 ? 7.966 8.287 0.694 1.00 94.06 93 THR A N 1
ATOM 749 C CA . THR A 1 93 ? 7.764 7.777 2.052 1.00 94.06 93 THR A CA 1
ATOM 750 C C . THR A 1 93 ? 8.200 6.317 2.050 1.00 94.06 93 THR A C 1
ATOM 752 O O . THR A 1 93 ? 7.429 5.476 1.577 1.00 94.06 93 THR A O 1
ATOM 755 N N . PRO A 1 94 ? 9.419 6.009 2.536 1.00 95.12 94 PRO A N 1
ATOM 756 C CA . PRO A 1 94 ? 9.955 4.654 2.531 1.00 95.12 94 PRO A CA 1
ATOM 757 C C . PRO A 1 94 ? 9.015 3.671 3.224 1.00 95.12 94 PRO A C 1
ATOM 759 O O . PRO A 1 94 ? 8.395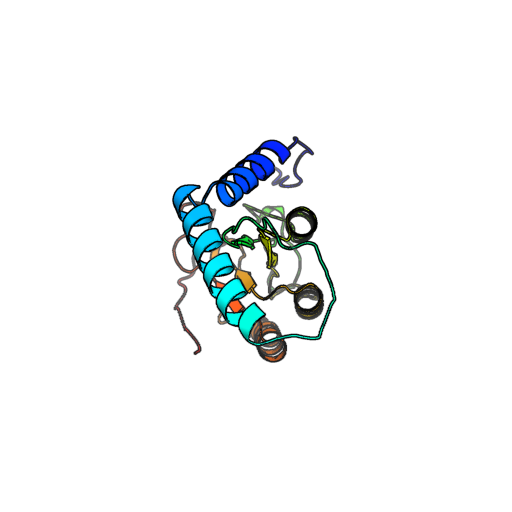 3.992 4.244 1.00 95.12 94 PRO A O 1
ATOM 762 N N . ASN A 1 95 ? 8.932 2.448 2.708 1.00 96.88 95 ASN A N 1
ATOM 763 C CA . ASN A 1 95 ? 8.102 1.423 3.332 1.00 96.88 95 ASN A CA 1
ATOM 764 C C . ASN A 1 95 ? 8.593 1.086 4.750 1.00 96.88 95 ASN A C 1
ATOM 766 O O . ASN A 1 95 ? 7.784 0.877 5.650 1.00 96.88 95 ASN A O 1
ATOM 770 N N . GLU A 1 96 ? 9.906 1.120 4.971 1.00 95.69 96 GLU A N 1
ATOM 771 C CA . GLU A 1 96 ? 10.564 0.856 6.252 1.00 95.69 96 GLU A CA 1
ATOM 772 C C . GLU A 1 96 ? 10.138 1.868 7.330 1.00 95.69 96 GLU A C 1
ATOM 774 O O . GLU A 1 96 ? 10.007 1.528 8.508 1.00 95.69 96 GLU A O 1
ATOM 779 N N . TYR A 1 97 ? 9.863 3.112 6.927 1.00 94.75 97 TYR A N 1
ATOM 780 C CA . TYR A 1 97 ? 9.329 4.136 7.823 1.00 94.75 97 TYR A CA 1
ATOM 781 C C . TYR A 1 97 ? 7.899 3.801 8.272 1.00 94.75 97 TYR A C 1
ATOM 783 O O . TYR A 1 97 ? 7.571 3.895 9.457 1.00 94.75 97 TYR A O 1
ATOM 791 N N . VAL A 1 98 ? 7.056 3.346 7.341 1.00 95.38 98 VAL A N 1
ATOM 792 C CA . VAL A 1 98 ? 5.687 2.901 7.638 1.00 95.38 98 VAL A CA 1
ATOM 793 C C . VAL A 1 98 ? 5.689 1.648 8.513 1.00 95.38 98 VAL A C 1
ATOM 795 O O . VAL A 1 98 ? 4.922 1.590 9.474 1.00 95.38 98 VAL A O 1
ATOM 798 N N . GLU A 1 99 ? 6.561 0.675 8.229 1.00 95.06 99 GLU A N 1
ATOM 799 C CA . GLU A 1 99 ? 6.747 -0.526 9.058 1.00 95.06 99 GLU A CA 1
ATOM 800 C C . GLU A 1 99 ? 7.039 -0.154 10.512 1.00 95.06 99 GLU A C 1
ATOM 802 O O . GLU A 1 99 ? 6.332 -0.607 11.411 1.00 95.06 99 GLU A O 1
ATOM 807 N N . LYS A 1 100 ? 8.004 0.745 10.740 1.00 94.81 100 LYS A N 1
ATOM 808 C CA . LYS A 1 100 ? 8.379 1.198 12.085 1.00 94.81 100 LYS A CA 1
ATOM 809 C C . LYS A 1 100 ? 7.185 1.752 12.872 1.00 94.81 100 LYS A C 1
ATOM 811 O O . LYS A 1 100 ? 7.031 1.440 14.050 1.00 94.81 100 LYS A O 1
ATOM 816 N N . ILE A 1 101 ? 6.333 2.560 12.237 1.00 94.94 101 ILE A N 1
ATOM 817 C CA . ILE A 1 101 ? 5.151 3.145 12.893 1.00 94.94 101 ILE A CA 1
ATOM 818 C C . ILE A 1 101 ? 4.076 2.081 13.154 1.00 94.94 101 ILE A C 1
ATOM 820 O O . ILE A 1 101 ? 3.424 2.101 14.201 1.00 94.94 101 ILE A O 1
ATOM 824 N N . VAL A 1 102 ? 3.871 1.154 12.217 1.00 95.56 102 VAL A N 1
ATOM 825 C CA . VAL A 1 102 ? 2.890 0.069 12.365 1.00 95.56 102 VAL A CA 1
ATOM 826 C C . VAL A 1 102 ? 3.287 -0.882 13.493 1.00 95.56 102 VAL A C 1
ATOM 828 O O . VAL A 1 102 ? 2.420 -1.258 14.282 1.00 95.56 102 VAL A O 1
ATOM 831 N N . ASP A 1 103 ? 4.570 -1.219 13.606 1.00 94.88 103 ASP A N 1
ATOM 832 C CA . ASP A 1 103 ? 5.096 -2.071 14.678 1.00 94.88 103 ASP A CA 1
ATOM 833 C C . ASP A 1 103 ? 4.927 -1.421 16.058 1.00 94.88 103 ASP A C 1
ATOM 835 O O . ASP A 1 103 ? 4.679 -2.106 17.052 1.00 94.88 103 ASP A O 1
ATOM 839 N N . GLU A 1 104 ? 4.996 -0.091 16.124 1.00 95.19 104 GLU A N 1
ATOM 840 C CA . GLU A 1 104 ? 4.802 0.660 17.361 1.00 95.19 104 GLU A CA 1
ATOM 841 C C . GLU A 1 104 ? 3.323 0.821 17.752 1.00 95.19 104 GLU A C 1
ATOM 843 O O . GLU A 1 104 ? 2.971 0.727 18.931 1.00 95.19 104 GLU A O 1
ATOM 848 N N . PHE A 1 105 ? 2.429 1.008 16.775 1.00 94.69 105 PHE A N 1
ATOM 849 C CA . PHE A 1 105 ? 0.994 1.215 17.012 1.00 94.69 105 PHE A CA 1
ATOM 850 C C . PHE A 1 105 ? 0.098 0.202 16.265 1.00 94.69 105 PHE A C 1
ATOM 852 O O . PHE A 1 105 ? -0.849 0.599 15.572 1.00 94.69 105 PHE A O 1
ATOM 859 N N . PRO A 1 106 ? 0.281 -1.123 16.454 1.00 93.69 106 PRO A N 1
ATOM 860 C CA . PRO A 1 106 ? -0.408 -2.159 15.665 1.00 93.69 106 PRO A CA 1
ATOM 861 C C . PRO A 1 106 ? -1.915 -2.261 15.961 1.00 93.69 106 PRO A C 1
ATOM 863 O O . PRO A 1 106 ? -2.694 -2.895 15.234 1.00 93.69 106 PRO A O 1
ATOM 866 N N . HIS A 1 107 ? -2.357 -1.649 17.062 1.00 91.19 107 HIS A N 1
ATOM 867 C CA . HIS A 1 107 ? -3.764 -1.554 17.432 1.00 91.19 107 HIS A CA 1
ATOM 868 C C . HIS A 1 107 ? -4.523 -0.513 16.590 1.00 91.19 107 HIS A C 1
ATOM 870 O O . HIS A 1 107 ? -5.731 -0.677 16.417 1.00 91.19 107 HIS A O 1
ATOM 876 N N . ILE A 1 108 ? -3.823 0.473 16.011 1.00 94.06 108 ILE A N 1
ATOM 877 C CA . ILE A 1 108 ? -4.393 1.541 15.172 1.00 94.06 108 ILE A CA 1
ATOM 878 C C . ILE A 1 108 ? -4.032 1.332 13.702 1.00 94.06 108 ILE A C 1
ATOM 880 O O . ILE A 1 108 ? -4.911 1.406 12.845 1.00 94.06 108 ILE A O 1
ATOM 884 N N . PHE A 1 109 ? -2.766 1.057 13.389 1.00 95.69 109 PHE A N 1
ATOM 885 C CA . PHE A 1 109 ? -2.303 1.030 12.005 1.00 95.69 109 PHE A CA 1
ATOM 886 C C . PHE A 1 109 ? -2.137 -0.385 11.450 1.00 95.69 109 PHE A C 1
ATOM 888 O O . PHE A 1 109 ? -1.840 -1.345 12.160 1.00 95.69 109 PHE A O 1
ATOM 895 N N . ALA A 1 110 ? -2.345 -0.489 10.144 1.00 95.06 110 ALA A N 1
ATOM 896 C CA . ALA A 1 110 ? -1.939 -1.594 9.294 1.00 95.06 110 ALA A CA 1
ATOM 897 C C . ALA A 1 110 ? -1.040 -1.044 8.180 1.00 95.06 110 ALA A C 1
ATOM 899 O O . ALA A 1 110 ? -1.214 0.094 7.745 1.00 95.06 110 ALA A O 1
ATOM 900 N N . CYS A 1 111 ? -0.092 -1.850 7.711 1.00 96.00 111 CYS A N 1
ATOM 901 C CA . CYS A 1 111 ? 0.809 -1.457 6.633 1.00 96.00 111 CYS A CA 1
ATOM 902 C C . CYS A 1 111 ? 0.071 -1.435 5.284 1.00 96.00 111 CYS A C 1
ATOM 904 O O . CYS A 1 111 ? -0.636 -2.390 4.943 1.00 96.00 111 CYS A O 1
ATOM 906 N N . GLY A 1 112 ? 0.243 -0.351 4.529 1.00 97.62 112 GLY A N 1
ATOM 907 C CA . GLY A 1 112 ? -0.012 -0.286 3.096 1.00 97.62 112 GLY A CA 1
ATOM 908 C C . GLY A 1 112 ? 1.277 0.095 2.381 1.00 97.62 112 GLY A C 1
ATOM 909 O O . GLY A 1 112 ? 1.713 1.243 2.442 1.00 97.62 112 GLY A O 1
ATOM 910 N N . ALA A 1 113 ? 1.900 -0.881 1.736 1.00 98.25 113 ALA A N 1
ATOM 911 C CA . ALA A 1 113 ? 3.176 -0.687 1.066 1.00 98.25 113 ALA A CA 1
ATOM 912 C C . ALA A 1 113 ? 2.991 0.055 -0.263 1.00 98.25 113 ALA A C 1
ATOM 914 O O . ALA A 1 113 ? 1.912 0.048 -0.850 1.00 98.25 113 ALA A O 1
ATOM 915 N N . SER A 1 114 ? 4.050 0.663 -0.773 1.00 98.31 114 SER A N 1
ATOM 916 C CA . SER A 1 114 ? 4.128 1.166 -2.140 1.00 98.31 114 SER A CA 1
ATOM 917 C C . SER A 1 114 ? 5.347 0.543 -2.789 1.00 98.31 114 SER A C 1
ATOM 919 O O . SER A 1 114 ? 6.439 0.566 -2.226 1.00 98.31 114 SER A O 1
ATOM 921 N N . ILE A 1 115 ? 5.131 -0.107 -3.926 1.00 98.31 115 ILE A N 1
ATOM 922 C CA . ILE A 1 115 ? 6.158 -0.861 -4.636 1.00 98.31 115 ILE A CA 1
ATOM 923 C C . ILE A 1 115 ? 5.982 -0.520 -6.103 1.00 98.31 115 ILE A C 1
ATOM 925 O O . ILE A 1 115 ? 4.924 -0.796 -6.675 1.00 98.31 115 ILE A O 1
ATOM 929 N N . HIS A 1 116 ? 6.984 0.109 -6.700 1.00 98.00 116 HIS A N 1
ATOM 930 C CA . HIS A 1 116 ? 6.959 0.435 -8.119 1.00 98.00 116 HIS A CA 1
ATOM 931 C C .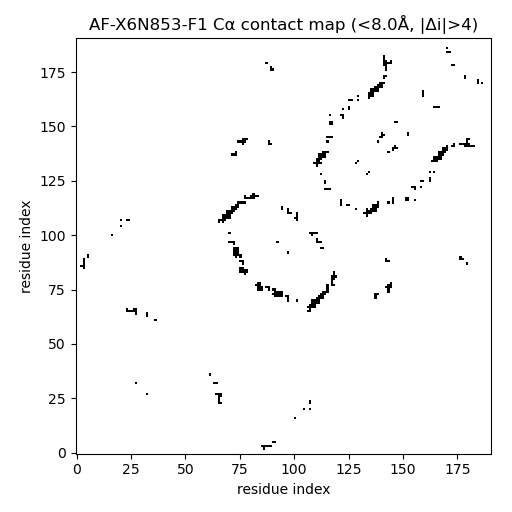 HIS A 1 116 ? 6.990 -0.856 -8.970 1.00 98.00 116 HIS A C 1
ATOM 933 O O . HIS A 1 116 ? 7.760 -1.749 -8.639 1.00 98.00 116 HIS A O 1
ATOM 939 N N . PRO A 1 117 ? 6.216 -1.006 -10.062 1.00 98.12 117 PRO A N 1
ATOM 940 C CA . PRO A 1 117 ? 6.230 -2.233 -10.871 1.00 98.12 117 PRO A CA 1
ATOM 941 C C . PRO A 1 117 ? 7.503 -2.413 -11.708 1.00 98.12 117 PRO A C 1
ATOM 943 O O . PRO A 1 117 ? 7.875 -3.533 -12.021 1.00 98.12 117 PRO A O 1
ATOM 946 N N . TYR A 1 118 ? 8.177 -1.323 -12.088 1.00 97.62 118 TYR A N 1
ATOM 947 C CA . TYR A 1 118 ? 9.360 -1.395 -12.964 1.00 97.62 118 TYR A CA 1
ATOM 948 C C . TYR A 1 118 ? 10.667 -1.787 -12.269 1.00 97.62 118 TYR A C 1
ATOM 950 O O . TYR A 1 118 ? 11.633 -2.089 -12.965 1.00 97.62 118 TYR A O 1
ATOM 958 N N . ARG A 1 119 ? 10.730 -1.759 -10.935 1.00 96.75 119 ARG A N 1
ATOM 959 C CA . ARG A 1 119 ? 11.917 -2.214 -10.195 1.00 96.75 119 ARG A CA 1
ATOM 960 C C . ARG A 1 119 ? 12.106 -3.722 -10.382 1.00 96.75 119 ARG A C 1
ATOM 962 O O . ARG A 1 119 ? 11.128 -4.458 -10.478 1.00 96.75 119 ARG A O 1
ATOM 969 N N . GLU A 1 120 ? 13.353 -4.174 -10.393 1.00 95.69 120 GLU A N 1
ATOM 970 C CA . GLU A 1 120 ? 13.674 -5.586 -10.644 1.00 95.69 120 GLU A CA 1
ATOM 971 C C . GLU A 1 120 ? 13.149 -6.525 -9.547 1.00 95.69 120 GLU A C 1
ATOM 973 O O . GLU A 1 120 ? 12.729 -7.634 -9.851 1.00 95.69 120 GLU A O 1
ATOM 978 N N . ASP A 1 121 ? 13.125 -6.070 -8.291 1.00 97.12 121 ASP A N 1
ATOM 979 C CA . ASP A 1 121 ? 12.736 -6.848 -7.104 1.00 97.12 121 ASP A CA 1
ATOM 980 C C . ASP A 1 121 ? 11.258 -6.658 -6.699 1.00 97.12 121 ASP A C 1
ATOM 982 O O . ASP A 1 121 ? 10.890 -6.780 -5.523 1.00 97.12 121 ASP A O 1
ATOM 986 N N . CYS A 1 122 ? 10.393 -6.256 -7.638 1.00 97.88 122 CYS A N 1
ATOM 987 C CA . CYS A 1 122 ? 9.024 -5.846 -7.318 1.00 97.88 122 CYS A CA 1
ATOM 988 C C . CYS A 1 122 ? 8.191 -7.006 -6.744 1.00 97.88 122 CYS A C 1
ATOM 990 O O . CYS A 1 122 ? 7.442 -6.812 -5.782 1.00 97.88 122 CYS A O 1
ATOM 992 N N . VAL A 1 123 ? 8.364 -8.221 -7.273 1.00 98.44 123 VAL A N 1
ATOM 993 C CA . VAL A 1 123 ? 7.637 -9.424 -6.845 1.00 98.44 123 VAL A CA 1
ATOM 994 C C . VAL A 1 123 ? 8.132 -9.893 -5.481 1.00 98.44 123 VAL A C 1
ATOM 996 O O . VAL A 1 123 ? 7.325 -10.192 -4.599 1.00 98.44 123 VAL A O 1
ATOM 999 N N . GLU A 1 124 ? 9.443 -9.894 -5.262 1.00 98.50 124 GLU A N 1
ATOM 1000 C CA . GLU A 1 124 ? 10.064 -10.231 -3.982 1.00 98.50 124 GLU A CA 1
ATOM 1001 C C . GLU A 1 124 ? 9.574 -9.285 -2.883 1.00 98.50 124 GLU A C 1
ATOM 1003 O O . GLU A 1 124 ? 9.208 -9.728 -1.789 1.00 98.50 124 GLU A O 1
ATOM 1008 N N . LYS A 1 125 ? 9.479 -7.982 -3.178 1.00 98.19 125 LYS A N 1
ATOM 1009 C CA . LYS A 1 125 ? 8.899 -7.020 -2.237 1.00 98.19 125 LYS A CA 1
ATOM 1010 C C . LYS A 1 125 ? 7.414 -7.266 -1.989 1.00 98.19 125 LYS A C 1
ATOM 1012 O O . LYS A 1 125 ? 6.994 -7.198 -0.833 1.00 98.19 125 LYS A O 1
ATOM 1017 N N . LEU A 1 126 ? 6.615 -7.588 -3.010 1.00 98.62 126 LEU A N 1
ATOM 1018 C CA . LEU A 1 126 ? 5.199 -7.933 -2.814 1.00 98.62 126 LEU A CA 1
ATOM 1019 C C . LEU A 1 126 ? 5.048 -9.117 -1.850 1.00 98.62 126 LEU A C 1
ATOM 1021 O O . LEU A 1 126 ? 4.245 -9.061 -0.915 1.00 98.62 126 LEU A O 1
ATOM 1025 N N . GLN A 1 127 ? 5.861 -10.159 -2.032 1.00 98.56 127 GLN A N 1
ATOM 1026 C CA . GLN A 1 127 ? 5.881 -11.333 -1.160 1.00 98.56 127 GLN A CA 1
ATOM 1027 C C . GLN A 1 127 ? 6.299 -10.971 0.269 1.00 98.56 127 GLN A C 1
ATOM 1029 O O . GLN A 1 127 ? 5.629 -11.379 1.222 1.00 98.56 127 GLN A O 1
ATOM 1034 N N . TYR A 1 128 ? 7.357 -10.172 0.429 1.00 98.19 128 TYR A N 1
ATOM 1035 C CA . TYR A 1 128 ? 7.826 -9.701 1.734 1.00 98.19 128 TYR A CA 1
ATOM 1036 C C . TYR A 1 128 ? 6.721 -8.952 2.494 1.00 98.19 128 TYR A C 1
ATOM 1038 O O . TYR A 1 128 ? 6.395 -9.297 3.634 1.00 98.19 128 TYR A O 1
ATOM 1046 N N . TYR A 1 129 ? 6.068 -7.979 1.852 1.00 97.81 129 TYR A N 1
ATOM 1047 C CA . TYR A 1 129 ? 5.012 -7.201 2.502 1.00 97.81 129 TYR A CA 1
ATOM 1048 C C . TYR A 1 129 ? 3.747 -8.021 2.758 1.00 97.81 129 TYR A C 1
ATOM 1050 O O . TYR A 1 129 ? 3.117 -7.846 3.806 1.00 97.81 129 TYR A O 1
ATOM 1058 N N . LYS A 1 130 ? 3.396 -8.971 1.882 1.00 97.62 130 LYS A N 1
ATOM 1059 C CA . LYS A 1 130 ? 2.300 -9.914 2.150 1.00 97.62 130 LYS A CA 1
ATOM 1060 C C . LYS A 1 130 ? 2.567 -10.734 3.414 1.00 97.62 130 LYS A C 1
ATOM 1062 O O . LYS A 1 130 ? 1.669 -10.865 4.245 1.00 97.62 130 LYS A O 1
ATOM 1067 N N . GLN A 1 131 ? 3.789 -11.244 3.594 1.00 96.94 131 GLN A N 1
ATOM 1068 C CA . GLN A 1 131 ? 4.178 -12.011 4.788 1.00 96.94 131 GLN A CA 1
ATOM 1069 C C . GLN A 1 131 ? 4.115 -11.169 6.070 1.00 96.94 131 GLN A C 1
ATOM 1071 O O . GLN A 1 131 ? 3.745 -11.678 7.126 1.00 96.94 131 GLN A O 1
ATOM 1076 N N . LYS A 1 132 ? 4.386 -9.864 5.970 1.00 93.19 132 LYS A N 1
ATOM 1077 C CA . LYS A 1 132 ? 4.208 -8.884 7.057 1.00 93.19 132 LYS A CA 1
ATOM 1078 C C . LYS A 1 132 ? 2.742 -8.521 7.338 1.00 93.19 132 LYS A C 1
ATOM 1080 O O . LYS A 1 132 ? 2.463 -7.739 8.243 1.00 93.19 132 LYS A O 1
ATOM 1085 N N . GLY A 1 133 ? 1.790 -9.078 6.588 1.00 94.00 133 GLY A N 1
ATOM 1086 C CA . GLY A 1 133 ? 0.358 -8.830 6.760 1.00 94.00 133 GLY A CA 1
ATOM 1087 C C . GLY A 1 133 ? -0.166 -7.601 6.016 1.00 94.00 133 GLY A C 1
ATOM 1088 O O . GLY A 1 133 ? -1.321 -7.216 6.226 1.00 94.00 133 GLY A O 1
ATOM 1089 N N . CYS A 1 134 ? 0.640 -6.999 5.135 1.00 96.38 134 CYS A N 1
ATOM 1090 C CA . CYS A 1 134 ? 0.170 -5.979 4.207 1.00 96.38 134 CYS A CA 1
ATOM 1091 C C . CYS A 1 134 ? -0.868 -6.586 3.254 1.00 96.38 134 CYS A C 1
ATOM 1093 O O . CYS A 1 134 ? -0.714 -7.705 2.759 1.00 96.38 134 CYS A O 1
ATOM 1095 N N . LYS A 1 135 ? -1.941 -5.836 2.999 1.00 95.69 135 LYS A N 1
ATOM 1096 C CA . LYS A 1 135 ? -3.004 -6.226 2.059 1.00 95.69 135 LYS A CA 1
ATOM 1097 C C . LYS A 1 135 ? -3.181 -5.240 0.915 1.00 95.69 135 LYS A C 1
ATOM 1099 O O . LYS A 1 135 ? -3.898 -5.549 -0.028 1.00 95.69 135 LYS A O 1
ATOM 1104 N N . VAL A 1 136 ? -2.583 -4.057 1.024 1.00 97.81 136 VAL A N 1
ATOM 1105 C CA . VAL A 1 136 ? -2.816 -2.936 0.116 1.00 97.81 136 VAL A CA 1
ATOM 1106 C C . VAL A 1 136 ? -1.483 -2.452 -0.418 1.00 97.81 136 VAL A C 1
ATOM 1108 O O . VAL A 1 136 ? -0.590 -2.129 0.360 1.00 97.81 136 VAL A O 1
ATOM 1111 N N . ILE A 1 137 ? -1.387 -2.361 -1.738 1.00 98.44 137 ILE A N 1
ATOM 1112 C CA . ILE A 1 137 ? -0.279 -1.733 -2.443 1.00 98.44 137 ILE A CA 1
ATOM 1113 C C . ILE A 1 137 ? -0.749 -0.398 -3.003 1.00 98.44 137 ILE A C 1
ATOM 1115 O O . ILE A 1 137 ? -1.802 -0.321 -3.633 1.00 98.44 137 ILE A O 1
ATOM 1119 N N . LYS A 1 138 ? 0.010 0.664 -2.756 1.00 97.56 138 LYS A N 1
ATOM 1120 C CA . LYS A 1 138 ? -0.326 2.031 -3.136 1.00 97.56 138 LYS A CA 1
ATOM 1121 C C . LYS A 1 138 ? 0.471 2.474 -4.354 1.00 97.56 138 LYS A C 1
ATOM 1123 O O . LYS A 1 138 ? 1.697 2.493 -4.296 1.00 97.56 138 LYS A O 1
ATOM 1128 N N . TRP A 1 139 ? -0.230 2.933 -5.390 1.00 96.94 139 TRP A N 1
ATOM 1129 C CA . TRP A 1 139 ? 0.349 3.657 -6.525 1.00 96.94 139 TRP A CA 1
ATOM 1130 C C . TRP A 1 139 ? -0.244 5.060 -6.689 1.00 96.94 139 TRP A C 1
ATOM 1132 O O . TRP A 1 139 ? -1.426 5.296 -6.392 1.00 96.94 139 TRP A O 1
ATOM 1142 N N . LEU A 1 140 ? 0.585 5.960 -7.215 1.00 94.69 140 LEU A N 1
ATOM 1143 C CA . LEU A 1 140 ? 0.223 7.229 -7.852 1.00 94.69 140 LEU A CA 1
ATOM 1144 C C . LEU A 1 140 ? 0.849 7.226 -9.258 1.00 94.69 140 LEU A C 1
ATOM 1146 O O . LEU A 1 140 ? 1.948 7.750 -9.422 1.00 94.69 140 LEU A O 1
ATOM 1150 N N . PRO A 1 141 ? 0.229 6.581 -10.264 1.00 93.62 141 PRO A N 1
ATOM 1151 C CA . PRO A 1 141 ? 0.894 6.306 -11.536 1.00 93.62 141 PRO A CA 1
ATOM 1152 C C . PRO A 1 141 ? 1.510 7.538 -12.206 1.00 93.62 141 PRO A C 1
ATOM 1154 O O . PRO A 1 141 ? 2.657 7.480 -12.636 1.00 93.62 141 PRO A O 1
ATOM 1157 N N . ASN A 1 142 ? 0.803 8.671 -12.190 1.00 89.12 142 ASN A N 1
ATOM 1158 C CA . ASN A 1 142 ? 1.272 9.923 -12.788 1.00 89.12 142 ASN A CA 1
ATOM 1159 C C . ASN A 1 142 ? 2.531 10.476 -12.107 1.00 89.12 142 ASN A C 1
ATOM 1161 O O . ASN A 1 142 ? 3.481 10.847 -12.790 1.00 89.12 142 ASN A O 1
ATOM 1165 N N . SER A 1 143 ? 2.564 10.510 -10.773 1.00 89.12 143 SER A N 1
ATOM 1166 C CA . SER A 1 143 ? 3.714 11.022 -10.013 1.00 89.12 143 SER A CA 1
ATOM 1167 C C . SER A 1 143 ? 4.853 10.009 -9.894 1.00 89.12 143 SER A C 1
ATOM 1169 O O . SER A 1 143 ? 5.984 10.397 -9.634 1.00 89.12 143 SER A O 1
ATOM 1171 N N . MET A 1 144 ? 4.567 8.718 -10.078 1.00 93.31 144 MET A N 1
ATOM 1172 C CA . MET A 1 144 ? 5.560 7.641 -10.029 1.00 93.31 144 MET A CA 1
ATOM 1173 C C . MET A 1 144 ? 6.139 7.300 -11.412 1.00 93.31 144 MET A C 1
ATOM 1175 O O . MET A 1 144 ? 7.133 6.592 -11.484 1.00 93.31 144 MET A O 1
ATOM 1179 N N . GLY A 1 145 ? 5.547 7.785 -12.511 1.00 91.69 145 GLY A N 1
ATOM 1180 C CA . GLY A 1 145 ? 5.969 7.425 -13.871 1.00 91.69 145 GLY A CA 1
ATOM 1181 C C . GLY A 1 145 ? 5.551 6.010 -14.292 1.00 91.69 145 GLY A C 1
ATOM 1182 O O . GLY A 1 145 ? 6.189 5.392 -15.147 1.00 91.69 145 GLY A O 1
ATOM 1183 N N . ILE A 1 146 ? 4.478 5.484 -13.698 1.00 94.69 146 ILE A N 1
ATOM 1184 C CA . ILE A 1 146 ? 3.923 4.172 -14.036 1.00 94.69 146 ILE A CA 1
ATOM 1185 C C . ILE A 1 146 ? 2.927 4.355 -15.175 1.00 94.69 146 ILE A C 1
ATOM 1187 O O . ILE A 1 146 ? 1.988 5.137 -15.057 1.00 94.69 146 ILE A O 1
ATOM 1191 N N . ASP A 1 147 ? 3.088 3.574 -16.240 1.00 94.75 147 ASP A N 1
ATOM 1192 C CA . ASP A 1 147 ? 2.039 3.355 -17.231 1.00 94.75 147 ASP A CA 1
ATOM 1193 C C . ASP A 1 147 ? 1.312 2.049 -16.865 1.00 94.75 147 ASP A C 1
ATOM 1195 O O . ASP A 1 147 ? 1.874 0.966 -17.063 1.00 94.75 147 ASP A O 1
ATOM 1199 N N . PRO A 1 148 ? 0.081 2.107 -16.319 1.00 94.94 148 PRO A N 1
ATOM 1200 C CA . PRO A 1 148 ? -0.653 0.908 -15.918 1.00 94.94 148 PRO A CA 1
ATOM 1201 C C . PRO A 1 148 ? -1.006 -0.018 -17.091 1.00 94.94 148 PRO A C 1
ATOM 1203 O O . PRO A 1 148 ? -1.332 -1.178 -16.864 1.00 94.94 148 PRO A O 1
ATOM 1206 N N . ALA A 1 149 ? -0.964 0.472 -18.335 1.00 95.69 149 ALA A N 1
ATOM 1207 C CA . ALA A 1 149 ? -1.236 -0.327 -19.530 1.00 95.69 149 ALA A CA 1
ATOM 1208 C C . ALA A 1 149 ? 0.028 -0.969 -20.129 1.00 95.69 149 ALA A C 1
ATOM 1210 O O . ALA A 1 149 ? -0.063 -1.748 -21.080 1.00 95.69 149 ALA A O 1
ATOM 1211 N N . SER A 1 150 ? 1.208 -0.645 -19.599 1.00 96.31 150 SER A N 1
ATOM 1212 C CA . SER A 1 150 ? 2.470 -1.214 -20.057 1.00 96.31 150 SER A CA 1
ATOM 1213 C C . SER A 1 150 ? 2.559 -2.694 -19.703 1.00 96.31 150 SER A C 1
ATOM 1215 O O . SER A 1 150 ? 2.345 -3.076 -18.554 1.00 96.31 150 SER A O 1
ATOM 1217 N N . SER A 1 151 ? 3.022 -3.519 -20.646 1.00 96.56 151 SER A N 1
ATOM 1218 C CA . SER A 1 151 ? 3.294 -4.943 -20.395 1.00 96.56 151 SER A CA 1
ATOM 1219 C C . SER A 1 151 ? 4.380 -5.174 -19.333 1.00 96.56 151 SER A C 1
ATOM 1221 O O . SER A 1 151 ? 4.577 -6.282 -18.841 1.00 96.56 151 SER A O 1
ATOM 1223 N N . LYS A 1 152 ? 5.117 -4.123 -18.947 1.00 95.50 152 LYS A N 1
ATOM 1224 C CA . LYS A 1 152 ? 6.035 -4.163 -17.800 1.00 95.50 152 LYS A CA 1
ATOM 1225 C C . LYS A 1 152 ? 5.305 -4.308 -16.466 1.00 95.50 152 LYS A C 1
ATOM 1227 O O . LYS A 1 152 ? 5.946 -4.697 -15.504 1.00 95.50 152 LYS A O 1
ATOM 1232 N N . CYS A 1 153 ? 4.012 -4.014 -16.393 1.00 97.75 153 CYS A N 1
ATOM 1233 C CA . CYS A 1 153 ? 3.216 -4.186 -15.181 1.00 97.75 153 CYS A CA 1
ATOM 1234 C C . CYS A 1 153 ? 2.611 -5.597 -15.064 1.00 97.75 153 CYS A C 1
ATOM 1236 O O . CYS A 1 153 ? 2.159 -5.961 -13.982 1.00 97.75 153 CYS A O 1
ATOM 1238 N N . ASP A 1 154 ? 2.636 -6.407 -16.130 1.00 97.44 154 ASP A N 1
ATOM 1239 C CA . ASP A 1 154 ? 1.939 -7.701 -16.183 1.00 97.44 154 ASP A CA 1
ATOM 1240 C C . ASP A 1 154 ? 2.390 -8.652 -15.068 1.00 97.44 154 ASP A C 1
ATOM 1242 O O . ASP A 1 154 ? 1.567 -9.128 -14.289 1.00 97.44 154 ASP A O 1
ATOM 1246 N N . HIS A 1 155 ? 3.703 -8.847 -14.914 1.00 96.69 155 HIS A N 1
ATOM 1247 C CA . HIS A 1 155 ? 4.258 -9.713 -13.868 1.00 96.69 155 HIS A CA 1
ATOM 1248 C C . HIS A 1 155 ? 3.920 -9.213 -12.451 1.00 96.69 155 HIS A C 1
ATOM 1250 O O . HIS A 1 155 ? 3.723 -10.009 -11.533 1.00 96.69 155 HIS A O 1
ATOM 1256 N N . PHE A 1 156 ? 3.807 -7.893 -12.270 1.00 98.50 156 PHE A N 1
ATOM 1257 C CA . PHE A 1 156 ? 3.395 -7.297 -11.004 1.00 98.50 156 PHE A CA 1
ATOM 1258 C C . PHE A 1 156 ? 1.927 -7.610 -10.703 1.00 98.50 156 PHE A C 1
ATOM 1260 O O . PHE A 1 156 ? 1.595 -8.023 -9.592 1.00 98.50 156 PHE A O 1
ATOM 1267 N N . TYR A 1 157 ? 1.042 -7.451 -11.691 1.00 98.50 157 TYR A N 1
ATOM 1268 C CA . TYR A 1 157 ? -0.380 -7.768 -11.553 1.00 98.50 157 TYR A CA 1
ATOM 1269 C C . TYR A 1 157 ? -0.627 -9.259 -11.321 1.00 98.50 157 TYR A C 1
ATOM 1271 O O . TYR A 1 157 ? -1.454 -9.613 -10.477 1.00 98.50 157 TYR A O 1
ATOM 1279 N N . GLU A 1 158 ? 0.103 -10.129 -12.019 1.00 98.56 158 GLU A N 1
ATOM 1280 C CA . GLU A 1 158 ? 0.066 -11.577 -11.802 1.00 98.56 158 GLU A CA 1
ATOM 1281 C C . GLU A 1 158 ? 0.460 -11.921 -10.362 1.00 98.56 158 GLU A C 1
ATOM 1283 O O . GLU A 1 158 ? -0.320 -12.562 -9.654 1.00 98.56 158 GLU A O 1
ATOM 1288 N N . ALA A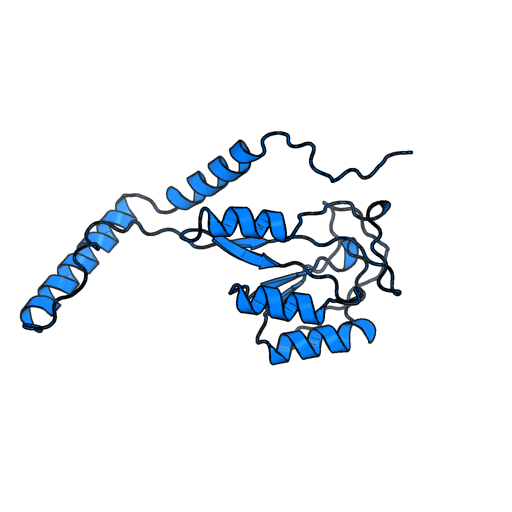 1 159 ? 1.590 -11.398 -9.879 1.00 98.56 159 ALA A N 1
ATOM 1289 C CA . ALA A 1 159 ? 2.031 -11.607 -8.503 1.00 98.56 159 ALA A CA 1
ATOM 1290 C C . ALA A 1 159 ? 1.026 -11.065 -7.472 1.00 98.56 159 ALA A C 1
ATOM 1292 O O . ALA A 1 159 ? 0.732 -11.732 -6.480 1.00 98.56 159 ALA A O 1
ATOM 1293 N N . MET A 1 160 ? 0.451 -9.877 -7.690 1.00 98.50 160 MET A N 1
ATOM 1294 C CA . MET A 1 160 ? -0.586 -9.333 -6.804 1.00 98.50 160 MET A CA 1
ATOM 1295 C C . MET A 1 160 ? -1.820 -10.231 -6.732 1.00 98.50 160 MET A C 1
ATOM 1297 O O . MET A 1 160 ? -2.366 -10.430 -5.645 1.00 98.50 160 MET A O 1
ATOM 1301 N N . LYS A 1 161 ? -2.253 -10.775 -7.874 1.00 98.38 161 LYS A N 1
ATOM 1302 C CA . LYS A 1 161 ? -3.390 -11.693 -7.956 1.00 98.38 161 LYS A CA 1
ATOM 1303 C C . LYS A 1 161 ? -3.108 -12.993 -7.207 1.00 98.38 161 LYS A C 1
ATOM 1305 O O . LYS A 1 161 ? -3.949 -13.430 -6.428 1.00 98.38 161 LYS A O 1
ATOM 1310 N N . GLU A 1 162 ? -1.938 -13.592 -7.411 1.00 98.44 162 GLU A N 1
ATOM 1311 C CA . GLU A 1 162 ? -1.520 -14.811 -6.705 1.00 98.44 162 GLU A CA 1
ATOM 1312 C C . GLU A 1 162 ? -1.423 -14.600 -5.191 1.00 98.44 162 GLU A C 1
ATOM 1314 O O . GLU A 1 162 ? -1.807 -15.469 -4.406 1.00 98.44 162 GLU A O 1
ATOM 1319 N N . LEU A 1 163 ? -0.945 -13.427 -4.776 1.00 98.38 163 LEU A N 1
ATOM 1320 C CA . LEU A 1 163 ? -0.795 -13.061 -3.373 1.00 98.38 163 LEU A CA 1
ATOM 1321 C C . LEU A 1 163 ? -2.083 -12.528 -2.739 1.00 98.38 163 LEU A C 1
ATOM 1323 O O . LEU A 1 163 ? -2.058 -12.237 -1.543 1.00 98.38 163 LEU A O 1
ATOM 1327 N N . ASP A 1 164 ? -3.190 -12.391 -3.476 1.00 98.00 164 ASP A N 1
ATOM 1328 C CA . ASP A 1 164 ? -4.437 -11.780 -2.993 1.00 98.00 164 ASP A CA 1
ATOM 1329 C C . ASP A 1 164 ? -4.168 -10.408 -2.334 1.00 98.00 164 ASP A C 1
ATOM 1331 O O . ASP A 1 164 ? -4.401 -10.187 -1.137 1.00 98.00 164 ASP A O 1
ATOM 1335 N N . LEU A 1 165 ? -3.526 -9.518 -3.098 1.00 98.12 165 LEU A N 1
ATOM 1336 C CA . LEU A 1 165 ? -3.211 -8.140 -2.718 1.00 98.12 165 LEU A CA 1
ATOM 1337 C C . LEU A 1 165 ? -4.125 -7.155 -3.453 1.00 98.12 165 LEU A C 1
ATOM 1339 O O . LEU A 1 165 ? -4.449 -7.326 -4.625 1.00 98.12 165 LEU A O 1
ATOM 1343 N N . ILE A 1 166 ? -4.499 -6.076 -2.769 1.00 98.00 166 ILE A N 1
ATOM 1344 C CA . ILE A 1 166 ? -5.349 -5.013 -3.308 1.00 98.00 166 ILE A CA 1
ATOM 1345 C C . ILE A 1 166 ? -4.467 -3.893 -3.849 1.00 98.00 166 ILE A C 1
ATOM 1347 O O . ILE A 1 166 ? -3.620 -3.368 -3.126 1.00 98.00 166 ILE A O 1
ATOM 1351 N N . LEU A 1 167 ? -4.704 -3.474 -5.091 1.00 97.56 167 LEU A N 1
ATOM 1352 C CA . LEU A 1 167 ? -4.078 -2.281 -5.650 1.00 97.56 167 LEU A CA 1
ATOM 1353 C C . LEU A 1 167 ? -4.937 -1.044 -5.372 1.00 97.56 167 LEU A C 1
ATOM 1355 O O . LEU A 1 167 ? -6.035 -0.895 -5.903 1.00 97.56 167 LEU A O 1
ATOM 1359 N N . LEU A 1 168 ? -4.413 -0.127 -4.565 1.00 96.69 168 LEU A N 1
ATOM 1360 C CA . LEU A 1 168 ? -4.962 1.208 -4.368 1.00 96.69 168 LEU A CA 1
ATOM 1361 C C . LEU A 1 168 ? -4.248 2.185 -5.308 1.00 96.69 168 LEU A C 1
ATOM 1363 O O . LEU A 1 168 ? -3.248 2.802 -4.938 1.00 96.69 168 LEU A O 1
ATOM 1367 N N . SER A 1 169 ? -4.770 2.353 -6.520 1.00 93.06 169 SER A N 1
ATOM 1368 C CA . SER A 1 169 ? -4.249 3.335 -7.477 1.00 93.06 169 SER A CA 1
ATOM 1369 C C . SER A 1 169 ? -5.016 4.650 -7.374 1.00 93.06 169 SER A C 1
ATOM 1371 O O . SER A 1 169 ? -6.245 4.652 -7.382 1.00 93.06 169 SER A O 1
ATOM 1373 N N . HIS A 1 170 ? -4.308 5.778 -7.284 1.00 87.31 170 HIS A N 1
ATOM 1374 C CA . HIS A 1 170 ? -4.938 7.077 -7.544 1.00 87.31 170 HIS A CA 1
ATOM 1375 C C . HIS A 1 170 ? -4.977 7.324 -9.052 1.00 87.31 170 HIS A C 1
ATOM 1377 O O . HIS A 1 170 ? -4.081 6.887 -9.768 1.00 87.31 170 HIS A O 1
ATOM 1383 N N . THR A 1 171 ? -6.021 7.986 -9.540 1.00 73.12 171 THR A N 1
ATOM 1384 C CA . THR A 1 171 ? -6.170 8.333 -10.958 1.00 73.12 171 THR A CA 1
ATOM 1385 C C . THR A 1 171 ? -6.688 9.758 -11.071 1.00 73.12 171 THR A C 1
ATOM 1387 O O . THR A 1 171 ? -7.630 10.108 -10.361 1.00 73.12 171 THR A O 1
ATOM 1390 N N . GLY A 1 172 ? -6.138 10.546 -11.994 1.00 63.72 172 GLY A N 1
ATOM 1391 C CA . GLY A 1 172 ? -6.535 11.937 -12.231 1.00 63.72 172 GLY A CA 1
ATOM 1392 C C . GLY A 1 172 ? -5.340 12.888 -12.214 1.00 63.72 172 GLY A C 1
ATOM 1393 O O . GLY A 1 172 ? -4.222 12.472 -11.926 1.00 63.72 172 GLY A O 1
ATOM 1394 N N . ALA A 1 173 ? -5.575 14.156 -12.554 1.00 56.50 173 ALA A N 1
ATOM 1395 C CA . ALA A 1 173 ? -4.554 15.191 -12.414 1.00 56.50 173 ALA A CA 1
ATOM 1396 C C . ALA A 1 173 ? -4.301 15.444 -10.923 1.00 56.50 173 ALA A C 1
ATOM 1398 O O . ALA A 1 173 ? -5.228 15.799 -10.187 1.00 56.50 173 ALA A O 1
ATOM 1399 N N . GLU A 1 174 ? -3.066 15.249 -10.471 1.00 56.09 174 GLU A N 1
ATOM 1400 C CA . GLU A 1 174 ? -2.709 15.459 -9.072 1.00 56.09 174 GLU A CA 1
ATOM 1401 C C . GLU A 1 174 ? -2.191 16.884 -8.901 1.00 56.09 174 GLU A C 1
ATOM 1403 O O . GLU A 1 174 ? -1.048 17.192 -9.182 1.00 56.09 174 GLU A O 1
ATOM 1408 N N . HIS A 1 175 ? -3.034 17.800 -8.424 1.00 59.72 175 HIS A N 1
ATOM 1409 C CA . HIS A 1 175 ? -2.623 19.200 -8.228 1.00 59.72 175 HIS A CA 1
ATOM 1410 C C . HIS A 1 175 ? -1.693 19.420 -7.019 1.00 59.72 175 HIS A C 1
ATOM 1412 O O . HIS A 1 175 ? -1.271 20.549 -6.770 1.00 59.72 175 HIS A O 1
ATOM 1418 N N . ALA A 1 176 ? -1.435 18.372 -6.232 1.00 57.31 176 ALA A N 1
ATOM 1419 C CA . ALA A 1 176 ? -0.625 18.423 -5.016 1.00 57.31 176 ALA A CA 1
ATOM 1420 C C . ALA A 1 176 ? 0.806 17.897 -5.211 1.00 57.31 176 ALA A C 1
ATOM 1422 O O . ALA A 1 176 ? 1.637 18.105 -4.328 1.00 57.31 176 ALA A O 1
ATOM 1423 N N . LEU A 1 177 ? 1.082 17.223 -6.330 1.00 57.16 177 LEU A N 1
ATOM 1424 C CA . LEU A 1 177 ? 2.372 16.628 -6.672 1.00 57.16 177 LEU A CA 1
ATOM 1425 C C . LEU A 1 177 ? 2.715 16.998 -8.113 1.00 57.16 177 LEU A C 1
ATOM 1427 O O . LEU A 1 177 ? 1.817 17.191 -8.924 1.00 57.16 177 LEU A O 1
ATOM 1431 N N . ASP A 1 178 ? 4.001 17.094 -8.438 1.00 54.03 178 ASP A N 1
ATOM 1432 C CA . ASP A 1 178 ? 4.386 17.289 -9.834 1.00 54.03 178 ASP A CA 1
ATOM 1433 C C . ASP A 1 178 ? 4.111 15.997 -10.624 1.00 54.03 178 ASP A C 1
ATOM 1435 O O . ASP A 1 178 ? 4.402 14.887 -10.165 1.00 54.03 178 ASP A O 1
ATOM 1439 N N . ASP A 1 179 ? 3.522 16.140 -11.811 1.00 52.53 179 ASP A N 1
ATOM 1440 C CA . ASP A 1 179 ? 3.331 15.028 -12.741 1.00 52.53 179 ASP A CA 1
ATOM 1441 C C . ASP A 1 179 ? 4.693 14.627 -13.324 1.00 52.53 179 ASP A C 1
ATOM 1443 O O . ASP A 1 179 ? 5.407 15.468 -13.879 1.00 52.53 179 ASP A O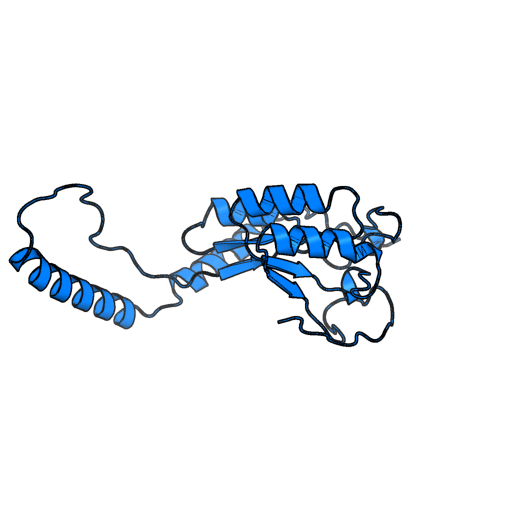 1
ATOM 1447 N N . ALA A 1 180 ? 5.043 13.339 -13.280 1.00 55.75 180 ALA A N 1
ATOM 1448 C CA . ALA A 1 180 ? 6.289 12.866 -13.883 1.00 55.75 180 ALA A CA 1
ATOM 1449 C C . ALA A 1 180 ? 6.247 12.929 -15.428 1.00 55.75 180 ALA A C 1
ATOM 1451 O O . ALA A 1 180 ? 7.295 12.888 -16.070 1.00 55.75 180 ALA A O 1
ATOM 1452 N N . SER A 1 181 ? 5.055 13.031 -16.044 1.00 43.78 181 SER A N 1
ATOM 1453 C CA . SER A 1 181 ? 4.828 13.424 -17.452 1.00 43.78 181 SER A CA 1
ATOM 1454 C C . SER A 1 181 ? 3.332 13.452 -17.829 1.00 43.78 181 SER A C 1
ATOM 1456 O O . SER A 1 181 ? 2.508 12.752 -17.247 1.00 43.78 181 SER A O 1
ATOM 1458 N N . SER A 1 182 ? 2.967 14.261 -18.834 1.00 36.25 182 SER A N 1
ATOM 1459 C CA . SER A 1 182 ? 1.593 14.418 -19.336 1.00 36.25 182 SER A CA 1
ATOM 1460 C C . SER A 1 182 ? 1.146 13.233 -20.205 1.00 36.25 182 SER A C 1
ATOM 1462 O O . SER A 1 182 ? 1.350 13.254 -21.417 1.00 36.25 182 SER A O 1
ATOM 1464 N N . PHE A 1 183 ? 0.492 12.224 -19.626 1.00 32.44 183 PHE A N 1
ATOM 1465 C CA . PHE A 1 183 ? -0.261 11.225 -20.395 1.00 32.44 183 PHE A CA 1
ATOM 1466 C C . PHE A 1 183 ? -1.608 10.895 -19.740 1.00 32.44 183 PHE A C 1
ATOM 1468 O O . PHE A 1 183 ? -1.761 10.859 -18.523 1.00 32.44 183 PHE A O 1
ATOM 1475 N N . PHE A 1 184 ? -2.621 10.727 -20.587 1.00 31.17 184 PHE A N 1
ATOM 1476 C CA . PHE A 1 184 ? -4.027 10.573 -20.223 1.00 31.17 184 PHE A CA 1
ATOM 1477 C C . PHE A 1 184 ? -4.291 9.138 -19.736 1.00 31.17 184 PHE A C 1
ATOM 1479 O O . PHE A 1 184 ? -4.163 8.195 -20.514 1.00 31.17 184 PHE A O 1
ATOM 1486 N N . VAL A 1 185 ? -4.671 8.957 -18.468 1.00 34.91 185 VAL A N 1
ATOM 1487 C CA . VAL A 1 185 ? -4.975 7.633 -17.897 1.00 34.91 185 VAL A CA 1
ATOM 1488 C C . VAL A 1 185 ? -6.440 7.270 -18.158 1.00 34.91 185 VAL A C 1
ATOM 1490 O O . VAL A 1 185 ? -7.350 7.948 -17.680 1.00 34.91 185 VAL A O 1
ATOM 1493 N N . PHE A 1 186 ? -6.679 6.178 -18.889 1.00 28.30 186 PHE A N 1
ATOM 1494 C CA . PHE A 1 186 ? -7.994 5.539 -18.988 1.00 28.30 186 PHE A CA 1
ATOM 1495 C C . PHE A 1 186 ? -8.143 4.543 -17.828 1.00 28.30 186 PHE A C 1
ATOM 1497 O O . PHE A 1 186 ? -7.350 3.616 -17.685 1.00 28.30 186 PHE A O 1
ATOM 1504 N N . CYS A 1 187 ? -9.143 4.754 -16.971 1.00 26.16 187 CYS A N 1
ATOM 1505 C CA . CYS A 1 187 ? -9.435 3.891 -15.828 1.00 26.16 187 CYS A CA 1
ATOM 1506 C C . CYS A 1 187 ? -10.066 2.569 -16.301 1.00 26.16 187 CYS A C 1
ATOM 1508 O O . CYS A 1 187 ? -11.109 2.587 -16.955 1.00 26.16 187 CYS A O 1
ATOM 1510 N N . CYS A 1 188 ? -9.466 1.430 -15.944 1.00 25.22 188 CYS A N 1
ATOM 1511 C CA . CYS A 1 188 ? -10.095 0.117 -16.060 1.00 25.22 188 CYS A CA 1
ATOM 1512 C C . CYS A 1 188 ? -10.120 -0.543 -14.674 1.00 25.22 188 CYS A C 1
ATOM 1514 O O . CYS A 1 188 ? -9.095 -0.986 -14.161 1.00 25.22 188 CYS A O 1
ATOM 1516 N N . CYS A 1 189 ? -11.296 -0.570 -14.044 1.00 23.80 189 CYS A N 1
ATOM 1517 C CA . CYS A 1 189 ? -11.563 -1.439 -12.903 1.00 23.80 189 CYS A CA 1
ATOM 1518 C C . CYS A 1 189 ? -11.702 -2.877 -13.416 1.00 23.80 189 CYS A C 1
ATOM 1520 O O . CYS A 1 189 ? -12.724 -3.209 -14.015 1.00 23.80 189 CYS A O 1
ATOM 1522 N N . CYS A 1 190 ? -10.714 -3.731 -13.162 1.00 23.70 190 CYS A N 1
ATOM 1523 C CA . CYS A 1 190 ? -10.927 -5.175 -13.209 1.00 23.70 190 CYS A CA 1
ATOM 1524 C C . CYS A 1 190 ? -11.542 -5.615 -11.874 1.00 23.70 190 CYS A C 1
ATOM 1526 O O . CYS A 1 190 ? -10.889 -5.532 -10.832 1.00 23.70 190 CYS A O 1
ATOM 1528 N N . CYS A 1 191 ? -12.819 -6.001 -11.927 1.00 28.75 191 CYS A N 1
ATOM 1529 C CA . CYS A 1 191 ? -13.516 -6.763 -10.890 1.00 28.75 191 CYS A CA 1
ATOM 1530 C C . CYS A 1 191 ? -13.141 -8.246 -10.943 1.00 28.75 191 CYS A C 1
ATOM 1532 O O . CYS A 1 191 ? -12.822 -8.735 -12.051 1.00 28.75 191 CYS A O 1
#

Sequence (191 aa):
MMQASGVADEKDDRHYVNRLVSRFENFIPPSVQEREARKKEEKSEEKEEKKEQESETMTSKNKQIYPKAVLLALDEVYSVNGVSEPNHTSVHTPNEYVEKIVDEFPHIFACGASIHPYREDCVEKLQYYKQKGCKVIKWLPNSMGIDPASSKCDHFYEAMKELDLILLSHTGAEHALDDASSFFVFCCCCC

Foldseek 3Di:
DDDLCPVPPPPPCVVVLVVVVVCQLPVDPPVRQVVVLVVVVVVVVVCVVPDDDDDDDPDPNRDGATAADEDEFADAAADLQQHGDSRLQQDGGAQVNVVVSCVVCVRHYDYAYEAALSHPCRLVVVVVNLVVVHQEYEDACFSRVHDCPDPSCVVVVVSCVVSNHHYDYDADDDPPHDGSDDDHDDDDDDD

InterPro domains:
  IPR032466 Metal-dependent hydrolase [SSF51556] (88-175)

Radius of gyration: 21.62 Å; Cα contacts (8 Å, |Δi|>4): 241; chains: 1; bounding box: 47×47×54 Å

Mean predicted aligned error: 10.72 Å

Solvent-accessible surface area (backbone atoms only — not comparable to full-atom values): 11517 Å² total; per-residue (Å²): 138,83,78,58,68,69,67,71,68,88,68,78,56,58,65,58,53,53,53,51,51,51,51,39,67,61,62,60,53,68,73,56,51,52,52,55,48,50,56,49,51,58,55,44,55,68,40,54,80,71,52,84,88,82,90,80,81,97,80,75,92,77,77,80,74,55,64,71,45,71,46,73,21,31,40,58,16,38,42,96,84,30,46,76,34,54,82,64,25,85,63,62,37,57,49,68,61,43,49,56,53,24,74,73,39,60,81,38,33,39,53,18,40,24,71,50,53,46,35,86,60,35,59,62,48,52,54,53,42,43,76,74,66,30,48,38,36,37,48,48,33,52,45,30,56,51,59,87,85,40,77,68,33,49,68,45,53,52,46,30,60,79,66,69,46,43,79,49,66,57,87,77,88,58,92,88,52,69,66,58,57,98,72,89,83,81,90,76,88,84,129

Organism: Reticulomyxa filosa (NCBI:txid46433)

Nearest PDB structures (foldseek):
  4epk-assembly1_B  TM=7.806E-01  e=3.091E-02  Pseudomonas fluorescens
  5e1q-assembly2_B  TM=5.184E-01  e=2.658E-01  Bacteroides thetaiotaomicron VPI-5482
  6ezb-assembly1_A  TM=4.566E-01  e=2.048E-01  Homo sapiens
  2zvi-assembly1_B  TM=5.316E-01  e=5.446E-01  Bacillus subtilis
  7ce1-assembly5_P  TM=4.295E-01  e=6.488E+00  Agrobacterium tumefaciens A6

Secondary structure (DSSP, 8-state):
------S-----THHHHHHHHHHHHTSS-HHHHHHHHHHHHHHHHHHHTT----------S-------EEEEPBPPPB-TTS-B-GGG-S--B-HHHHHHHHHH-TTTEEEEE---TTSTTHHHHHHHHHHTT--EEEE-HHHHT--TTSGGGHHHHHHHHHTT-EEEE--S--TTS--SS---PPP----

pLDDT: mean 80.5, std 22.61, range [23.7, 98.62]